Protein AF-A0A367XXH0-F1 (afdb_monomer_lite)

Organism: NCBI:txid5486

InterPro domains:
  IPR000760 Inositol monophosphatase-like [PF00459] (120-300)
  IPR000760 Inositol monophosphatase-like [PR00377] (47-67)
  IPR000760 Inositol monophosphatase-like [PR00377] (69-85)
  IPR000760 Inositol monophosphatase-like [PR00377] (249-273)
  IPR020550 Inositol monophosphatase, conserved site [PS00630] (252-266)
  IPR051090 Inositol Monophosphatase Superfamily [PTHR43200] (118-301)

pLDDT: mean 71.34, std 19.86, range [21.09, 96.19]

Sequence (302 aa):
MSTPHAYLKELEVATLAVKRASLLTKHLSDTIVQTAKSGTLTKDDKSPVTVGDFALQAIINNAIKSNFPDDEIVGEEDSLELRENGDLAAETAEYGDVVGTLTSPDEIYRSIDFGDSKGDQFAVCLALIEDGQVVLGVIGCPNLAQHIVSNKEHSGVVGGLYSAIKGVGSYYSELFTSGDPRELKVVEGVEKGHSSHSTQAQIKAQLGFDPETVAQQTINLDSQVKYCVLASGQADIYLRLPISDTYREKIWDHAAGNVLVYEAGGQLLDFGKGRTLDSQGVIAANREIFPKVIEAVKEVTN

Radius of gyration: 19.77 Å; chains: 1; bounding box: 56×55×53 Å

Structure (mmCIF, N/CA/C/O backbone):
data_AF-A0A367XXH0-F1
#
_entry.id   AF-A0A367XXH0-F1
#
loop_
_atom_site.group_PDB
_atom_site.id
_atom_site.type_symbol
_atom_site.label_atom_id
_atom_site.label_alt_id
_atom_site.label_comp_id
_atom_site.label_asym_id
_atom_site.label_entity_id
_atom_site.label_seq_id
_atom_site.pdbx_PDB_ins_code
_atom_site.Cartn_x
_atom_site.Cartn_y
_atom_site.Cartn_z
_atom_site.occupancy
_atom_site.B_iso_or_equiv
_atom_site.auth_seq_id
_atom_site.auth_comp_id
_atom_site.auth_asym_id
_atom_site.auth_atom_id
_atom_site.pdbx_PDB_model_num
ATOM 1 N N . MET A 1 1 ? 5.3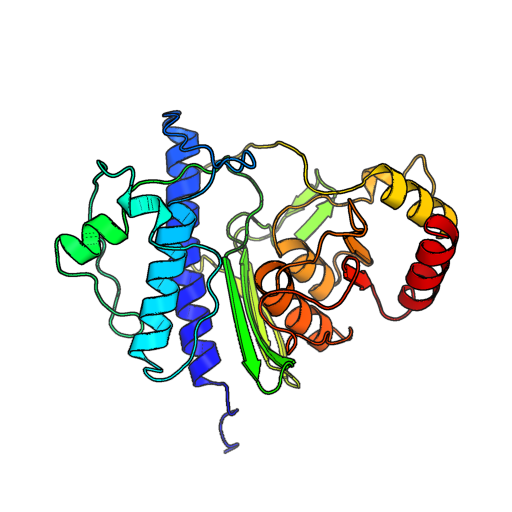80 -33.648 -6.818 1.00 45.75 1 MET A N 1
ATOM 2 C CA . MET A 1 1 ? 5.638 -32.193 -6.871 1.00 45.75 1 MET A CA 1
ATOM 3 C C . MET A 1 1 ? 4.284 -31.525 -6.988 1.00 45.75 1 MET A C 1
ATOM 5 O O . MET A 1 1 ? 3.462 -32.054 -7.727 1.00 45.75 1 MET A O 1
ATOM 9 N N . SER A 1 2 ? 4.016 -30.459 -6.237 1.00 58.22 2 SER A N 1
ATOM 10 C CA . SER A 1 2 ? 2.843 -29.619 -6.496 1.00 58.22 2 SER A CA 1
ATOM 11 C C . SER A 1 2 ? 3.058 -28.839 -7.791 1.00 58.22 2 SER A C 1
ATOM 13 O O . SER A 1 2 ? 4.189 -28.471 -8.113 1.00 58.22 2 SER A O 1
ATOM 15 N N . THR A 1 3 ? 1.982 -28.583 -8.529 1.00 65.50 3 THR A N 1
ATOM 16 C CA . THR A 1 3 ? 1.976 -27.551 -9.571 1.00 65.50 3 THR A CA 1
ATOM 17 C C . THR A 1 3 ? 2.319 -26.205 -8.912 1.00 65.50 3 THR A C 1
ATOM 19 O O . THR A 1 3 ? 1.837 -25.967 -7.798 1.00 65.50 3 THR A O 1
ATOM 22 N N . PRO A 1 4 ? 3.143 -25.332 -9.523 1.00 72.56 4 PRO A N 1
ATOM 23 C CA . PRO A 1 4 ? 3.298 -23.963 -9.034 1.00 72.56 4 PRO A CA 1
ATOM 24 C C . PRO A 1 4 ? 1.944 -23.239 -9.012 1.00 72.56 4 PRO A C 1
ATOM 26 O O . PRO A 1 4 ? 1.035 -23.584 -9.771 1.00 72.56 4 PRO A O 1
ATOM 29 N N . HIS A 1 5 ? 1.806 -22.249 -8.128 1.00 83.00 5 HIS A N 1
ATOM 30 C CA . HIS A 1 5 ? 0.611 -21.407 -8.087 1.00 83.00 5 HIS A CA 1
ATOM 31 C C . HIS A 1 5 ? 0.481 -20.601 -9.387 1.00 83.00 5 HIS A C 1
ATOM 33 O O . HIS A 1 5 ? 1.504 -20.255 -9.975 1.00 83.00 5 HIS A O 1
ATOM 39 N N . ALA A 1 6 ? -0.749 -20.286 -9.811 1.00 90.12 6 ALA A N 1
ATOM 40 C CA . ALA A 1 6 ? -1.002 -19.567 -11.064 1.00 90.12 6 ALA A CA 1
ATOM 41 C C . ALA A 1 6 ? -0.191 -18.262 -11.138 1.00 90.12 6 ALA A C 1
ATOM 43 O O . ALA A 1 6 ? 0.666 -18.139 -12.002 1.00 90.12 6 ALA A O 1
ATOM 44 N N . TYR A 1 7 ? -0.370 -17.377 -10.150 1.00 92.38 7 TYR A N 1
ATOM 45 C CA . TYR A 1 7 ? 0.283 -16.061 -10.070 1.00 92.38 7 TYR A CA 1
ATOM 46 C C . TYR A 1 7 ? 1.768 -16.065 -9.639 1.00 92.38 7 TYR A C 1
ATOM 48 O O . TYR A 1 7 ? 2.237 -15.099 -9.033 1.00 92.38 7 TYR A O 1
ATOM 56 N N . LEU A 1 8 ? 2.513 -17.162 -9.829 1.00 84.19 8 LEU A N 1
ATOM 57 C CA . LEU A 1 8 ? 3.894 -17.249 -9.328 1.00 84.19 8 LEU A CA 1
ATOM 58 C C . LEU A 1 8 ? 4.866 -16.354 -10.117 1.00 84.19 8 LEU A C 1
ATOM 60 O O . LEU A 1 8 ? 5.748 -15.741 -9.517 1.00 84.19 8 LEU A O 1
ATOM 64 N N . LYS A 1 9 ? 4.698 -16.254 -11.441 1.00 86.94 9 LYS A N 1
ATOM 65 C CA . LYS A 1 9 ? 5.546 -15.420 -12.312 1.00 86.94 9 LYS A CA 1
ATOM 66 C C . LYS A 1 9 ? 5.211 -13.938 -12.130 1.00 86.94 9 LYS A C 1
ATOM 68 O O . LYS A 1 9 ? 6.083 -13.078 -12.105 1.00 86.94 9 LYS A O 1
ATOM 73 N N . GLU A 1 10 ? 3.929 -13.660 -11.971 1.00 94.25 10 GLU A N 1
ATOM 74 C CA . GLU A 1 10 ? 3.314 -12.368 -11.713 1.00 94.25 10 GLU A CA 1
ATOM 75 C C . GLU A 1 10 ? 3.842 -11.820 -10.381 1.00 94.25 10 GLU A C 1
ATOM 77 O O . GLU A 1 10 ? 4.257 -10.664 -10.314 1.00 94.25 10 GLU A O 1
ATOM 82 N N . LEU A 1 11 ? 3.948 -12.673 -9.350 1.00 88.25 11 LEU A N 1
ATOM 83 C CA . LEU A 1 11 ? 4.582 -12.330 -8.076 1.00 88.25 11 LEU A CA 1
ATOM 84 C C . LEU A 1 11 ? 6.077 -12.054 -8.224 1.00 88.25 11 LEU A C 1
ATOM 86 O O . LEU A 1 11 ? 6.551 -11.075 -7.654 1.00 88.25 11 LEU A O 1
ATOM 90 N N . GLU A 1 12 ? 6.821 -12.875 -8.966 1.00 82.62 12 GLU A N 1
ATOM 91 C CA . GLU A 1 12 ? 8.254 -12.654 -9.199 1.00 82.62 12 GLU A CA 1
ATOM 92 C C . GLU A 1 12 ? 8.507 -11.303 -9.890 1.00 82.62 12 GLU A C 1
ATOM 94 O O . GLU A 1 12 ? 9.254 -10.470 -9.368 1.00 82.62 12 GLU A O 1
ATOM 99 N N . VAL A 1 13 ? 7.813 -11.034 -11.000 1.00 81.44 13 VAL A N 1
ATOM 100 C CA . VAL A 1 13 ? 7.923 -9.776 -11.756 1.00 81.44 13 VAL A CA 1
ATOM 101 C C . VAL A 1 13 ? 7.483 -8.581 -10.910 1.00 81.44 13 VAL A C 1
ATOM 103 O O . VAL A 1 13 ? 8.222 -7.599 -10.833 1.00 81.44 13 VAL A O 1
ATOM 106 N N . ALA A 1 14 ? 6.344 -8.660 -10.213 1.00 88.25 14 ALA A N 1
ATOM 107 C CA . ALA A 1 14 ? 5.871 -7.585 -9.340 1.00 88.25 14 ALA A CA 1
ATOM 108 C C . ALA A 1 14 ? 6.844 -7.306 -8.180 1.00 88.25 14 ALA A C 1
ATOM 110 O O . ALA A 1 14 ? 7.144 -6.149 -7.889 1.00 88.25 14 ALA A O 1
ATOM 111 N N . THR A 1 15 ? 7.391 -8.352 -7.555 1.00 81.56 15 THR A N 1
ATOM 112 C CA . THR A 1 15 ? 8.365 -8.242 -6.455 1.00 81.56 15 THR A CA 1
ATOM 113 C C . THR A 1 15 ? 9.654 -7.566 -6.922 1.00 81.56 15 THR A C 1
ATOM 115 O O . THR A 1 15 ? 10.151 -6.657 -6.255 1.00 81.56 15 THR A O 1
ATOM 118 N N . LEU A 1 16 ? 10.185 -7.962 -8.084 1.00 80.62 16 LEU A N 1
ATOM 119 C CA . LEU A 1 16 ? 11.403 -7.382 -8.657 1.00 80.62 16 LEU A CA 1
ATOM 120 C C . LEU A 1 16 ? 11.192 -5.939 -9.138 1.00 80.62 16 LEU A C 1
ATOM 122 O O . LEU A 1 16 ? 12.039 -5.082 -8.872 1.00 80.62 16 LEU A O 1
ATOM 126 N N . ALA A 1 17 ? 10.061 -5.653 -9.788 1.00 78.56 17 ALA A N 1
ATOM 127 C CA . ALA A 1 17 ? 9.696 -4.315 -10.246 1.00 78.56 17 ALA A CA 1
ATOM 128 C C . ALA A 1 17 ? 9.536 -3.342 -9.068 1.00 78.56 17 ALA A C 1
ATOM 130 O O . ALA A 1 17 ? 10.205 -2.309 -9.030 1.00 78.56 17 ALA A O 1
ATOM 131 N N . VAL A 1 18 ? 8.731 -3.708 -8.061 1.00 86.44 18 VAL A N 1
ATOM 132 C CA . VAL A 1 18 ? 8.518 -2.893 -6.855 1.00 86.44 18 VAL A CA 1
ATOM 133 C C . VAL A 1 18 ? 9.815 -2.718 -6.065 1.00 86.44 18 VAL A C 1
ATOM 135 O O . VAL A 1 18 ? 10.082 -1.608 -5.609 1.00 86.44 18 VAL A O 1
ATOM 138 N N . LYS A 1 19 ? 10.673 -3.745 -5.947 1.00 79.75 19 LYS A N 1
ATOM 139 C CA . LYS A 1 19 ? 11.986 -3.618 -5.283 1.00 79.75 19 LYS A CA 1
ATOM 140 C C . LYS A 1 19 ? 12.939 -2.675 -6.034 1.00 79.75 19 LYS A C 1
ATOM 142 O O . LYS A 1 19 ? 13.590 -1.859 -5.383 1.00 79.75 19 LYS A O 1
ATOM 147 N N . ARG A 1 20 ? 12.992 -2.722 -7.375 1.00 74.81 20 ARG A N 1
ATOM 148 C CA . ARG A 1 20 ? 13.814 -1.804 -8.198 1.00 74.81 20 ARG A CA 1
ATOM 149 C C . ARG A 1 20 ? 13.300 -0.362 -8.112 1.00 74.81 20 ARG A C 1
ATOM 151 O O . ARG A 1 20 ? 14.079 0.543 -7.829 1.00 74.81 20 ARG A O 1
ATOM 158 N N . ALA A 1 21 ? 11.992 -0.164 -8.271 1.00 78.94 21 ALA A N 1
ATOM 159 C CA . ALA A 1 21 ? 11.336 1.134 -8.125 1.00 78.94 21 ALA A CA 1
ATOM 160 C C . ALA A 1 21 ? 11.547 1.736 -6.723 1.00 78.94 21 ALA A C 1
ATOM 162 O O . ALA A 1 21 ? 11.949 2.889 -6.604 1.00 78.94 21 ALA A O 1
ATOM 163 N N . SER A 1 22 ? 11.388 0.925 -5.670 1.00 79.31 22 SER A N 1
ATOM 164 C CA . SER A 1 22 ? 11.616 1.322 -4.274 1.00 79.31 22 SER A CA 1
ATOM 165 C C . SER A 1 22 ? 13.037 1.825 -4.010 1.00 79.31 22 SER A C 1
ATOM 167 O O . SER A 1 22 ? 13.214 2.821 -3.306 1.00 79.31 22 SER A O 1
ATOM 169 N N . LEU A 1 23 ? 14.049 1.153 -4.576 1.00 73.75 23 LEU A N 1
ATOM 170 C CA . LEU A 1 23 ? 15.454 1.561 -4.480 1.00 73.75 23 LEU A CA 1
ATOM 171 C C . LEU A 1 23 ? 15.693 2.923 -5.147 1.00 73.75 23 LEU A C 1
ATOM 173 O O . LEU A 1 23 ? 16.323 3.787 -4.537 1.00 73.75 23 LEU A O 1
ATOM 177 N N . LEU A 1 24 ? 15.144 3.141 -6.348 1.00 72.31 24 LEU A N 1
ATOM 178 C CA . LEU A 1 24 ? 15.248 4.426 -7.045 1.00 72.31 24 LEU A CA 1
ATOM 179 C C . LEU A 1 24 ? 14.573 5.551 -6.251 1.00 72.31 24 LEU A C 1
ATOM 181 O O . LEU A 1 24 ? 15.207 6.563 -5.964 1.00 72.31 24 LEU A O 1
ATOM 185 N N . THR A 1 25 ? 13.317 5.366 -5.835 1.00 71.94 25 THR A N 1
ATOM 186 C CA . THR A 1 25 ? 12.579 6.378 -5.060 1.00 71.94 25 THR A CA 1
ATOM 187 C C . THR A 1 25 ? 13.252 6.702 -3.728 1.00 71.94 25 THR A C 1
ATOM 189 O O . THR A 1 25 ? 13.260 7.858 -3.314 1.00 71.94 25 THR A O 1
ATOM 192 N N . LYS A 1 26 ? 13.883 5.712 -3.077 1.00 71.62 26 LYS A N 1
ATOM 193 C CA . LYS A 1 26 ? 14.664 5.935 -1.856 1.00 71.62 26 LYS A CA 1
ATOM 194 C C . LYS A 1 26 ? 15.902 6.791 -2.135 1.00 71.62 26 LYS A C 1
ATOM 196 O O . LYS A 1 26 ? 16.119 7.778 -1.440 1.00 71.62 26 LYS A O 1
ATOM 201 N N . HIS A 1 27 ? 16.665 6.460 -3.178 1.00 66.00 27 HIS A N 1
ATOM 202 C CA . HIS A 1 27 ? 17.841 7.232 -3.584 1.00 66.00 27 HIS A CA 1
ATOM 203 C C . HIS A 1 27 ? 17.489 8.682 -3.960 1.00 66.00 27 HIS A C 1
ATOM 205 O O . HIS A 1 27 ? 18.169 9.613 -3.526 1.00 66.00 27 HIS A O 1
ATOM 211 N N . LEU A 1 28 ? 16.407 8.887 -4.722 1.00 63.06 28 LEU A N 1
ATOM 212 C CA . LEU A 1 28 ? 15.892 10.219 -5.056 1.00 63.06 28 LEU A CA 1
ATOM 213 C C . LEU A 1 28 ? 15.508 10.996 -3.786 1.00 63.06 28 LEU A C 1
ATOM 215 O O . LEU A 1 28 ? 16.050 12.076 -3.562 1.00 63.06 28 LEU A O 1
ATOM 219 N N . SER A 1 29 ? 14.666 10.420 -2.917 1.00 64.44 29 SER A N 1
ATOM 220 C CA . SER A 1 29 ? 14.261 11.027 -1.638 1.00 64.44 29 SER A CA 1
ATOM 221 C C . SER A 1 29 ? 15.462 11.450 -0.784 1.00 64.44 29 SER A C 1
ATOM 223 O O . SER A 1 29 ? 15.478 12.570 -0.272 1.00 64.44 29 SER A O 1
ATOM 225 N N . ASP A 1 30 ? 16.478 10.595 -0.645 1.00 64.12 30 ASP A N 1
ATOM 226 C CA . ASP A 1 30 ? 17.667 10.907 0.156 1.00 64.12 30 ASP A CA 1
ATOM 227 C C . ASP A 1 30 ? 18.536 12.000 -0.501 1.00 64.12 30 ASP A C 1
ATOM 229 O O . ASP A 1 30 ? 19.095 12.849 0.197 1.00 64.12 30 ASP A O 1
ATOM 233 N N . THR A 1 31 ? 18.610 12.033 -1.836 1.00 56.25 31 THR A N 1
ATOM 234 C CA . THR A 1 31 ? 19.358 13.050 -2.601 1.00 56.25 31 THR A CA 1
ATOM 235 C C . THR A 1 31 ? 18.713 14.435 -2.497 1.00 56.25 31 THR A C 1
ATOM 237 O O . THR A 1 31 ? 19.414 15.439 -2.344 1.00 56.25 31 THR A O 1
ATOM 240 N N . ILE A 1 32 ? 17.380 14.512 -2.536 1.00 55.50 32 ILE A N 1
ATOM 241 C CA . ILE A 1 32 ? 16.620 15.769 -2.415 1.00 55.50 32 ILE A CA 1
ATOM 242 C C . ILE A 1 32 ? 16.857 16.391 -1.032 1.00 55.50 32 ILE A C 1
ATOM 244 O O . ILE A 1 32 ? 17.261 17.554 -0.932 1.00 55.50 32 ILE A O 1
ATOM 248 N N . VAL A 1 33 ? 16.712 15.586 0.029 1.00 57.62 33 VAL A N 1
ATOM 249 C CA . VAL A 1 33 ? 16.952 15.996 1.425 1.00 57.62 33 VAL A CA 1
ATOM 250 C C . VAL A 1 33 ? 18.386 16.499 1.635 1.00 57.62 33 VAL A C 1
ATOM 252 O O . VAL A 1 33 ? 18.588 17.502 2.317 1.00 57.62 33 VAL A O 1
ATOM 255 N N . GLN A 1 34 ? 19.385 15.860 1.020 1.00 50.47 34 GLN A N 1
ATOM 256 C CA . GLN A 1 34 ? 20.793 16.262 1.147 1.00 50.47 34 GLN A CA 1
ATOM 257 C C . GLN A 1 34 ? 21.167 17.525 0.354 1.00 50.47 34 GLN A C 1
ATOM 259 O O . GLN A 1 34 ? 22.116 18.215 0.727 1.00 50.47 34 GLN A O 1
ATOM 264 N N . THR A 1 35 ? 20.472 17.828 -0.748 1.00 44.34 35 THR A N 1
ATOM 265 C CA . THR A 1 35 ? 20.890 18.886 -1.692 1.00 44.34 35 THR A CA 1
ATOM 266 C C . THR A 1 35 ? 20.087 20.182 -1.600 1.00 44.34 35 THR A C 1
ATOM 268 O O . THR A 1 35 ? 20.556 21.204 -2.103 1.00 44.34 35 THR A O 1
ATOM 271 N N . ALA A 1 36 ? 18.912 20.166 -0.959 1.00 45.25 36 ALA A N 1
ATOM 272 C CA . ALA A 1 36 ? 18.061 21.336 -0.695 1.00 45.25 36 ALA A CA 1
ATOM 273 C C . ALA A 1 36 ? 17.685 22.187 -1.935 1.00 45.25 36 ALA A C 1
ATOM 275 O O . ALA A 1 36 ? 17.304 23.355 -1.808 1.00 45.25 36 ALA A O 1
ATOM 276 N N . LYS A 1 37 ? 17.767 21.619 -3.145 1.00 43.28 37 LYS A N 1
ATOM 277 C CA . LYS A 1 37 ? 17.314 22.266 -4.383 1.00 43.28 37 LYS A CA 1
ATOM 278 C C . LYS A 1 37 ? 15.807 22.068 -4.554 1.00 43.28 37 LYS A C 1
ATOM 280 O O . LYS A 1 37 ? 15.378 21.007 -4.990 1.00 43.28 37 LYS A O 1
ATOM 285 N N . SER A 1 38 ? 15.013 23.099 -4.270 1.00 44.31 38 SER A N 1
ATOM 286 C CA . SER A 1 38 ? 13.598 23.114 -4.668 1.00 44.31 38 SER A CA 1
ATOM 287 C C . SER A 1 38 ? 13.494 23.259 -6.191 1.00 44.31 38 SER A C 1
ATOM 289 O O . SER A 1 38 ? 13.831 24.304 -6.749 1.00 44.31 38 SER A O 1
ATOM 291 N N . GLY A 1 39 ? 13.056 22.181 -6.844 1.00 42.44 39 GLY A N 1
ATOM 292 C CA . GLY A 1 39 ? 12.673 22.120 -8.260 1.00 42.44 39 GLY A CA 1
ATOM 293 C C . GLY A 1 39 ? 11.171 21.875 -8.428 1.00 42.44 39 GLY A C 1
ATOM 294 O O . GLY A 1 39 ? 10.756 21.143 -9.317 1.00 42.44 39 GLY A O 1
ATOM 295 N N . THR A 1 40 ? 10.361 22.401 -7.507 1.00 41.25 40 THR A N 1
ATOM 296 C CA . THR A 1 40 ? 8.989 21.943 -7.260 1.00 41.25 40 THR A CA 1
ATOM 297 C C . THR A 1 40 ? 8.011 22.355 -8.371 1.00 41.25 40 THR A C 1
ATOM 299 O O . THR A 1 40 ? 7.441 23.449 -8.340 1.00 41.25 40 THR A O 1
ATOM 302 N N . LEU A 1 41 ? 7.741 21.448 -9.315 1.00 38.03 41 LEU A N 1
ATOM 303 C CA . LEU A 1 41 ? 6.533 21.502 -10.143 1.00 38.03 41 LEU A CA 1
ATOM 304 C C . LEU A 1 41 ? 5.323 21.171 -9.261 1.00 38.03 41 LEU A C 1
ATOM 306 O O . LEU A 1 41 ? 5.102 20.028 -8.877 1.00 38.03 41 LEU A O 1
ATOM 310 N N . THR A 1 42 ? 4.564 22.203 -8.898 1.00 35.66 42 THR A N 1
ATOM 311 C CA . THR A 1 42 ? 3.373 22.075 -8.047 1.00 35.66 42 THR A CA 1
ATOM 312 C C . THR A 1 42 ? 2.159 21.803 -8.933 1.00 35.66 42 THR A C 1
ATOM 314 O O . THR A 1 42 ? 1.808 22.674 -9.731 1.00 35.66 42 THR A O 1
ATOM 317 N N . LYS A 1 43 ? 1.501 20.640 -8.800 1.00 42.88 43 LYS A N 1
ATOM 318 C CA . LYS A 1 43 ? 0.215 20.388 -9.484 1.00 42.88 43 LYS A CA 1
ATOM 319 C C . LYS A 1 43 ? -0.861 21.356 -8.959 1.00 42.88 43 LYS A C 1
ATOM 321 O O . LYS A 1 43 ? -0.732 21.884 -7.853 1.00 42.88 43 LYS A O 1
ATOM 326 N N . ASP A 1 44 ? -1.953 21.567 -9.701 1.00 37.88 44 ASP A N 1
ATOM 327 C CA . ASP A 1 44 ? -3.042 22.489 -9.300 1.00 37.88 44 ASP A CA 1
ATOM 328 C C . ASP A 1 44 ? -3.671 22.153 -7.924 1.00 37.88 44 ASP A C 1
ATOM 330 O O . ASP A 1 44 ? -4.226 23.030 -7.254 1.00 37.88 44 ASP A O 1
ATOM 334 N N . ASP A 1 45 ? -3.558 20.901 -7.464 1.00 35.38 45 ASP A N 1
ATOM 335 C CA . ASP A 1 45 ? -4.012 20.441 -6.142 1.00 35.38 45 ASP A CA 1
ATOM 336 C C . ASP A 1 45 ? -2.989 20.636 -5.000 1.00 35.38 45 ASP A C 1
ATOM 338 O O . ASP A 1 45 ? -3.327 20.440 -3.830 1.00 35.38 45 ASP A O 1
ATOM 342 N N . LYS A 1 46 ? -1.778 21.111 -5.327 1.00 33.16 46 LYS A N 1
ATOM 343 C CA . LYS A 1 46 ? -0.611 21.328 -4.451 1.00 33.16 46 LYS A CA 1
ATOM 344 C C . LYS A 1 46 ? 0.125 20.072 -3.977 1.00 33.16 46 LYS A C 1
ATOM 346 O O . LYS A 1 46 ? 0.893 20.152 -3.015 1.00 33.16 46 LYS A O 1
ATOM 351 N N . SER A 1 47 ? -0.036 18.943 -4.660 1.00 38.16 47 SER A N 1
ATOM 352 C CA . SER A 1 47 ? 0.921 17.838 -4.546 1.00 38.16 47 SER A CA 1
ATOM 353 C C . SER A 1 47 ? 2.306 18.259 -5.104 1.00 38.16 47 SER A C 1
ATOM 355 O O . SER A 1 47 ? 2.369 18.919 -6.146 1.00 38.16 47 SER A O 1
ATOM 357 N N . PRO A 1 48 ? 3.425 17.957 -4.403 1.00 45.16 48 PRO A N 1
ATOM 358 C CA . PRO A 1 48 ? 4.776 18.352 -4.829 1.00 45.16 48 PRO A CA 1
ATOM 359 C C . PRO A 1 48 ? 5.493 17.293 -5.686 1.00 45.16 48 PRO A C 1
ATOM 361 O O . 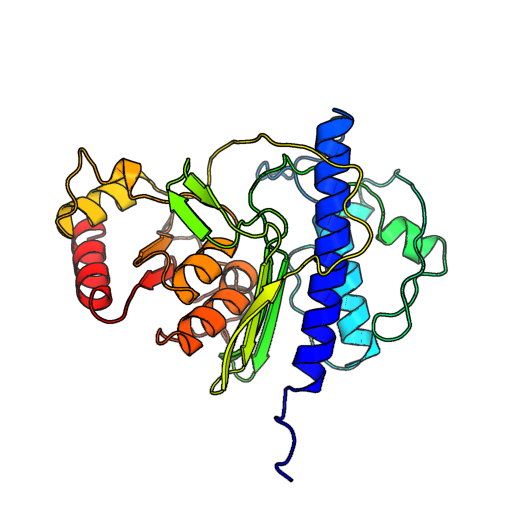PRO A 1 48 ? 6.569 17.565 -6.214 1.00 45.16 48 PRO A O 1
ATOM 364 N N . VAL A 1 49 ? 4.929 16.087 -5.790 1.00 50.00 49 VAL A N 1
ATOM 365 C CA . VAL A 1 49 ? 5.560 14.918 -6.418 1.00 50.00 49 VAL A CA 1
ATOM 366 C C . VAL A 1 49 ? 5.096 14.782 -7.871 1.00 50.00 49 VAL A C 1
ATOM 368 O O . VAL A 1 49 ? 3.948 15.077 -8.199 1.00 50.00 49 VAL A O 1
ATOM 371 N N . THR A 1 50 ? 6.011 14.371 -8.745 1.00 58.62 50 THR A N 1
ATOM 372 C CA . THR A 1 50 ? 5.745 14.085 -10.166 1.00 58.62 50 THR A CA 1
ATOM 373 C C . THR A 1 50 ? 6.729 13.046 -10.687 1.00 58.62 50 THR A C 1
ATOM 375 O O . THR A 1 50 ? 6.335 11.966 -11.109 1.00 58.62 50 THR A O 1
ATOM 378 N N . VAL A 1 51 ? 8.033 13.348 -10.706 1.00 63.03 51 VAL A N 1
ATOM 379 C CA . VAL A 1 51 ? 8.975 12.538 -11.513 1.00 63.03 51 VAL A CA 1
ATOM 380 C C . VAL A 1 51 ? 9.680 11.412 -10.752 1.00 63.03 51 VAL A C 1
ATOM 382 O O . VAL A 1 51 ? 10.232 10.506 -11.370 1.00 63.03 51 VAL A O 1
ATOM 385 N N . GLY A 1 52 ? 9.540 11.358 -9.423 1.00 64.81 52 GLY A N 1
ATOM 386 C CA . GLY A 1 52 ? 9.703 10.081 -8.718 1.00 64.81 52 GLY A CA 1
ATOM 387 C C . GLY A 1 52 ? 8.646 9.068 -9.179 1.00 64.81 52 GLY A C 1
ATOM 388 O O . GLY A 1 52 ? 8.949 7.895 -9.395 1.00 64.81 52 GLY A O 1
ATOM 389 N N . ASP A 1 53 ? 7.431 9.559 -9.411 1.00 70.06 53 ASP A N 1
ATOM 390 C CA . ASP A 1 53 ? 6.219 8.802 -9.722 1.00 70.06 53 ASP A CA 1
ATOM 391 C C . ASP A 1 53 ? 6.183 8.394 -11.204 1.00 70.06 53 ASP A C 1
ATOM 393 O O . ASP A 1 53 ? 5.958 7.226 -11.525 1.00 70.06 53 ASP A O 1
ATOM 397 N N . PHE A 1 54 ? 6.559 9.291 -12.122 1.00 67.94 54 PHE A N 1
ATOM 398 C CA . PHE A 1 54 ? 6.801 8.921 -13.521 1.00 67.94 54 PHE A CA 1
ATOM 399 C C . PHE A 1 54 ? 7.928 7.888 -13.661 1.00 67.94 54 PHE A C 1
ATOM 401 O O . PHE A 1 54 ? 7.761 6.920 -14.404 1.00 67.94 54 PHE A O 1
ATOM 408 N N . ALA A 1 55 ? 9.048 8.033 -12.939 1.00 68.38 55 ALA A N 1
ATOM 409 C CA . ALA A 1 55 ? 10.162 7.087 -13.032 1.00 68.38 55 ALA A CA 1
ATOM 410 C C . ALA A 1 55 ? 9.819 5.707 -12.437 1.00 68.38 55 ALA A C 1
ATOM 412 O O . ALA A 1 55 ? 10.120 4.679 -13.052 1.00 68.38 55 ALA A O 1
ATOM 413 N N . LEU A 1 56 ? 9.135 5.650 -11.283 1.00 78.44 56 LEU A N 1
ATOM 414 C CA . LEU A 1 56 ? 8.684 4.376 -10.706 1.00 78.44 56 LEU A CA 1
ATOM 415 C C . LEU A 1 56 ? 7.620 3.707 -11.590 1.00 78.44 56 LEU A C 1
ATOM 417 O O . LEU A 1 56 ? 7.690 2.495 -11.813 1.00 78.44 56 LEU A O 1
ATOM 421 N N . GLN A 1 57 ? 6.689 4.484 -12.158 1.00 78.19 57 GLN A N 1
ATOM 422 C CA . GLN A 1 57 ? 5.657 3.968 -13.056 1.00 78.19 57 GLN A CA 1
ATOM 423 C C . GLN A 1 57 ? 6.266 3.485 -14.382 1.00 78.19 57 GLN A C 1
ATOM 425 O O . GLN A 1 57 ? 5.861 2.444 -14.891 1.00 78.19 57 GLN A O 1
ATOM 430 N N . ALA A 1 58 ? 7.291 4.158 -14.917 1.00 75.00 58 ALA A N 1
ATOM 431 C CA . ALA A 1 58 ? 8.020 3.702 -16.101 1.00 75.00 58 ALA A CA 1
ATOM 432 C C . ALA A 1 58 ? 8.725 2.353 -15.870 1.00 75.00 58 ALA A C 1
ATOM 434 O O . ALA A 1 58 ? 8.584 1.445 -16.693 1.00 75.00 58 ALA A O 1
ATOM 435 N N . ILE A 1 59 ? 9.421 2.185 -14.736 1.00 77.62 59 ILE A N 1
ATOM 436 C CA . ILE A 1 59 ? 10.080 0.918 -14.365 1.00 77.62 59 ILE A CA 1
ATOM 437 C C . ILE A 1 59 ? 9.056 -0.214 -14.222 1.00 77.62 59 ILE A C 1
ATOM 439 O O . ILE A 1 59 ? 9.255 -1.295 -14.777 1.00 77.62 59 ILE A O 1
ATOM 443 N N . ILE A 1 60 ? 7.954 0.028 -13.508 1.00 81.62 60 ILE A N 1
ATOM 444 C CA . ILE A 1 60 ? 6.905 -0.977 -13.288 1.00 81.62 60 ILE A CA 1
ATOM 445 C C . ILE A 1 60 ? 6.222 -1.352 -14.609 1.00 81.62 60 ILE A C 1
ATOM 447 O O . ILE A 1 60 ? 6.095 -2.537 -14.919 1.00 81.62 60 ILE A O 1
ATOM 451 N N . ASN A 1 61 ? 5.857 -0.370 -15.435 1.00 80.94 61 ASN A N 1
ATOM 452 C CA . ASN A 1 61 ? 5.186 -0.618 -16.709 1.00 80.94 61 ASN A CA 1
ATOM 453 C C . ASN A 1 61 ? 6.091 -1.359 -17.703 1.00 80.94 61 ASN A C 1
ATOM 455 O O . ASN A 1 61 ? 5.608 -2.229 -18.429 1.00 80.94 61 ASN A O 1
ATOM 459 N N . ASN A 1 62 ? 7.397 -1.062 -17.724 1.00 76.88 62 ASN A N 1
ATOM 460 C CA . ASN A 1 62 ? 8.361 -1.796 -18.543 1.00 76.88 62 ASN A CA 1
ATOM 461 C C . ASN A 1 62 ? 8.537 -3.244 -18.050 1.00 76.88 62 ASN A C 1
ATOM 463 O O . ASN A 1 62 ? 8.506 -4.165 -18.867 1.00 76.88 62 ASN A O 1
ATOM 467 N N . ALA A 1 63 ? 8.628 -3.461 -16.732 1.00 78.44 63 ALA A N 1
ATOM 468 C CA . ALA A 1 63 ? 8.698 -4.797 -16.138 1.00 78.44 63 ALA A CA 1
ATOM 469 C C . ALA A 1 63 ? 7.487 -5.661 -16.520 1.00 78.44 63 ALA A C 1
ATOM 471 O O . ALA A 1 63 ? 7.651 -6.806 -16.948 1.00 78.44 63 ALA A O 1
ATOM 472 N N . ILE A 1 64 ? 6.279 -5.092 -16.401 1.00 79.38 64 ILE A N 1
ATOM 473 C CA . ILE A 1 64 ? 5.025 -5.753 -16.769 1.00 79.38 64 ILE A CA 1
ATOM 474 C C . ILE A 1 64 ? 5.031 -6.044 -18.268 1.00 79.38 64 ILE A C 1
ATOM 476 O O . ILE A 1 64 ? 5.024 -7.212 -18.639 1.00 79.38 64 ILE A O 1
ATOM 480 N N . LYS A 1 65 ? 5.140 -5.034 -19.142 1.00 81.75 65 LYS A N 1
ATOM 481 C CA . LYS A 1 65 ? 5.024 -5.238 -20.599 1.00 81.75 65 LYS A CA 1
ATOM 482 C C . LYS A 1 65 ? 6.126 -6.103 -21.216 1.00 81.75 65 LYS A C 1
ATOM 484 O O . LYS A 1 65 ? 5.870 -6.746 -22.230 1.00 81.75 65 LYS A O 1
ATOM 489 N N . SER A 1 66 ? 7.309 -6.184 -20.604 1.00 78.25 66 SER A N 1
ATOM 490 C CA . SER A 1 66 ? 8.373 -7.107 -21.038 1.00 78.25 66 SER A CA 1
ATOM 491 C C . SER A 1 66 ? 8.055 -8.575 -20.732 1.00 78.25 66 SER A C 1
ATOM 493 O O . SER A 1 66 ? 8.526 -9.468 -21.433 1.00 78.25 66 SER A O 1
ATOM 495 N N . ASN A 1 67 ? 7.251 -8.839 -19.698 1.00 85.12 67 ASN A N 1
ATOM 496 C CA . ASN A 1 67 ? 6.887 -10.189 -19.262 1.00 85.12 67 ASN A CA 1
ATOM 497 C C . ASN A 1 67 ? 5.464 -10.594 -19.680 1.00 85.12 67 ASN A C 1
ATOM 499 O O . ASN A 1 67 ? 5.200 -11.786 -19.851 1.00 85.12 67 ASN A O 1
ATOM 503 N N . PHE A 1 68 ? 4.571 -9.622 -19.837 1.00 88.06 68 PHE A N 1
ATOM 504 C CA . PHE A 1 68 ? 3.136 -9.749 -20.072 1.00 88.06 68 PHE A CA 1
ATOM 505 C C . PHE A 1 68 ? 2.700 -8.663 -21.081 1.00 88.06 68 PHE A C 1
ATOM 507 O O . PHE A 1 68 ? 2.247 -7.581 -20.695 1.00 88.06 68 PHE A O 1
ATOM 514 N N . PRO A 1 69 ? 2.919 -8.878 -22.395 1.00 82.31 69 PRO A N 1
ATOM 515 C CA . PRO A 1 69 ? 2.754 -7.820 -23.396 1.00 82.31 69 PRO A CA 1
ATOM 516 C C . PRO A 1 69 ? 1.309 -7.350 -23.585 1.00 82.31 69 PRO A C 1
ATOM 518 O O . PRO A 1 69 ? 1.092 -6.191 -23.943 1.00 82.31 69 PRO A O 1
ATOM 521 N N . ASP A 1 70 ? 0.330 -8.217 -23.329 1.00 88.12 70 ASP A N 1
ATOM 522 C CA . ASP A 1 70 ? -1.090 -7.956 -23.586 1.00 88.12 70 ASP A CA 1
ATOM 523 C C . ASP A 1 70 ? -1.807 -7.280 -22.396 1.00 88.12 70 ASP A C 1
ATOM 525 O O . ASP A 1 70 ? -2.753 -6.527 -22.613 1.00 88.12 70 ASP A O 1
ATOM 529 N N . ASP A 1 71 ? -1.308 -7.438 -21.164 1.00 84.69 71 ASP A N 1
ATOM 530 C CA . ASP A 1 71 ? -1.952 -6.992 -19.913 1.00 84.69 71 ASP A CA 1
ATOM 531 C C . ASP A 1 71 ? -2.264 -5.487 -19.864 1.00 84.69 71 ASP A C 1
ATOM 533 O O . ASP A 1 71 ? -1.400 -4.645 -20.128 1.00 84.69 71 ASP A O 1
ATOM 537 N N . GLU A 1 72 ? -3.482 -5.117 -19.470 1.00 84.00 72 GLU A N 1
ATOM 538 C CA . GLU A 1 72 ? -3.845 -3.714 -19.245 1.00 84.00 72 GLU A CA 1
ATOM 539 C C . GLU A 1 72 ? -3.229 -3.172 -17.943 1.00 84.00 72 GLU A C 1
ATOM 541 O O . GLU A 1 72 ? -3.111 -3.879 -16.945 1.00 84.00 72 GLU A O 1
ATOM 546 N N . ILE A 1 73 ? -2.840 -1.892 -17.941 1.00 81.69 73 ILE A N 1
ATOM 547 C CA . ILE A 1 73 ? -2.195 -1.239 -16.793 1.00 81.69 73 ILE A CA 1
ATOM 548 C C . ILE A 1 73 ? -2.969 0.027 -16.426 1.00 81.69 73 ILE A C 1
ATOM 550 O O . ILE A 1 73 ? -3.159 0.913 -17.260 1.00 81.69 73 ILE A O 1
ATOM 554 N N . VAL A 1 74 ? -3.365 0.142 -15.156 1.00 79.25 74 VAL A N 1
ATOM 555 C CA . VAL A 1 74 ? -4.018 1.338 -14.605 1.00 79.25 74 VAL A CA 1
ATOM 556 C C . VAL A 1 74 ? -3.022 2.111 -13.741 1.00 79.25 74 VAL A C 1
ATOM 558 O O . VAL A 1 74 ? -2.932 1.891 -12.537 1.00 79.25 74 VAL A O 1
ATOM 561 N N . GLY A 1 75 ? -2.275 3.016 -14.375 1.00 77.19 75 GLY A N 1
ATOM 562 C CA . GLY A 1 75 ? -1.389 3.963 -13.692 1.00 77.19 75 GLY A CA 1
ATOM 563 C C . GLY A 1 75 ? -2.130 5.162 -13.090 1.00 77.19 75 GLY A C 1
ATOM 564 O O . GLY A 1 75 ? -3.250 5.481 -13.506 1.00 77.19 75 GLY A O 1
ATOM 565 N N . GLU A 1 76 ? -1.496 5.837 -12.134 1.00 78.00 76 GLU A N 1
ATOM 566 C CA . GLU A 1 76 ? -1.953 7.119 -11.584 1.00 78.00 76 GLU A CA 1
ATOM 567 C C . GLU A 1 76 ? -1.626 8.261 -12.556 1.00 78.00 76 GLU A C 1
ATOM 569 O O . GLU A 1 76 ? -2.538 8.948 -13.018 1.00 78.00 76 GLU A O 1
ATOM 574 N N . GLU A 1 77 ? -0.347 8.371 -12.920 1.00 74.19 77 GLU A N 1
ATOM 575 C CA . GLU A 1 77 ? 0.261 9.481 -13.661 1.00 74.19 77 GLU A CA 1
ATOM 576 C C . GLU A 1 77 ? 0.066 9.388 -15.188 1.00 74.19 77 GLU A C 1
ATOM 578 O O . GLU A 1 77 ? 0.206 8.303 -15.767 1.00 74.19 77 GLU A O 1
ATOM 583 N N . ASP A 1 78 ? -0.174 10.522 -15.865 1.00 67.19 78 ASP A N 1
ATOM 584 C CA . ASP A 1 78 ? -0.271 10.616 -17.335 1.00 67.19 78 ASP A CA 1
ATOM 585 C C . ASP A 1 78 ? 0.933 11.354 -17.950 1.00 67.19 78 ASP A C 1
ATOM 587 O O . ASP A 1 78 ? 1.256 12.489 -17.604 1.00 67.19 78 ASP A O 1
ATOM 591 N N . SER A 1 79 ? 1.576 10.717 -18.935 1.00 57.03 79 SER A N 1
ATOM 592 C CA . SER A 1 79 ? 2.707 11.267 -19.696 1.00 57.03 79 SER A CA 1
ATOM 593 C C . SER A 1 79 ? 2.413 12.558 -20.476 1.00 57.03 79 SER A C 1
ATOM 595 O O . SER A 1 79 ? 3.335 13.110 -21.079 1.00 57.03 79 SER A O 1
ATOM 597 N N . LEU A 1 80 ? 1.159 13.015 -20.536 1.00 57.09 80 LEU A N 1
ATOM 598 C CA . LEU A 1 80 ? 0.804 14.330 -21.068 1.00 57.09 80 LEU A CA 1
ATOM 599 C C . LEU A 1 80 ? 1.326 15.475 -20.182 1.00 57.09 80 LEU A C 1
ATOM 601 O O . LEU A 1 80 ? 1.844 16.442 -20.732 1.00 57.09 80 LEU A O 1
ATOM 605 N N . GLU A 1 81 ? 1.294 15.340 -18.849 1.00 52.59 81 GLU A N 1
ATOM 606 C CA . GLU A 1 81 ? 1.661 16.418 -17.904 1.00 52.59 81 GLU A CA 1
ATOM 607 C C . GLU A 1 81 ? 3.136 16.861 -18.048 1.00 52.59 81 GLU A C 1
ATOM 609 O O . GLU A 1 81 ? 3.461 18.045 -17.924 1.00 52.59 81 GLU A O 1
ATOM 614 N N . LEU A 1 82 ? 4.032 15.928 -18.401 1.00 50.88 82 LEU A N 1
ATOM 615 C CA . LEU A 1 82 ? 5.447 16.217 -18.683 1.00 50.88 82 LEU A CA 1
ATOM 616 C C . LEU A 1 82 ? 5.670 16.938 -20.022 1.00 50.88 82 LEU A C 1
ATOM 618 O O . LEU A 1 82 ? 6.581 17.755 -20.150 1.00 50.88 82 LEU A O 1
ATOM 622 N N . ARG A 1 83 ? 4.866 16.635 -21.050 1.00 47.66 83 ARG A N 1
ATOM 623 C CA . ARG A 1 83 ? 5.125 17.086 -22.434 1.00 47.66 83 ARG A CA 1
ATOM 624 C C . ARG A 1 83 ? 4.904 18.579 -22.646 1.00 47.66 83 ARG A C 1
ATOM 626 O O . ARG A 1 83 ? 5.371 19.109 -23.650 1.00 47.66 83 ARG A O 1
ATOM 633 N N . GLU A 1 84 ? 4.200 19.239 -21.733 1.00 49.09 84 GLU A N 1
ATOM 634 C CA . GLU A 1 84 ? 3.897 20.670 -21.814 1.00 49.09 84 GLU A CA 1
ATOM 635 C C . GLU A 1 84 ? 4.934 21.553 -21.086 1.00 49.09 84 GLU A C 1
ATOM 637 O O . GLU A 1 84 ? 4.920 22.767 -21.270 1.00 49.09 84 GLU A O 1
ATOM 642 N N . ASN A 1 85 ? 5.863 20.960 -20.314 1.00 45.09 85 ASN A N 1
ATOM 643 C CA . ASN A 1 85 ? 6.748 21.675 -19.374 1.00 45.09 85 ASN A CA 1
ATOM 644 C C . ASN A 1 85 ? 8.266 21.423 -19.554 1.00 45.09 85 ASN A C 1
ATOM 646 O O . ASN A 1 85 ? 9.056 21.938 -18.765 1.00 45.09 85 ASN A O 1
ATOM 650 N N . GLY A 1 86 ? 8.680 20.600 -20.521 1.00 43.84 86 GLY A N 1
ATOM 651 C CA . GLY A 1 86 ? 9.990 19.928 -20.485 1.00 43.84 86 GLY A CA 1
ATOM 652 C C . GLY A 1 86 ? 11.243 20.809 -20.627 1.00 43.84 86 GLY A C 1
ATOM 653 O O . GLY A 1 86 ? 11.337 21.576 -21.585 1.00 43.84 86 GLY A O 1
ATOM 654 N N . ASP A 1 87 ? 12.213 20.607 -19.716 1.00 42.31 87 ASP A N 1
ATOM 655 C CA . ASP A 1 87 ? 13.670 20.799 -19.915 1.00 42.31 87 ASP A CA 1
ATOM 656 C C . ASP A 1 87 ? 14.489 20.332 -18.666 1.00 42.31 87 ASP A C 1
ATOM 658 O O . ASP A 1 87 ? 15.000 21.152 -17.897 1.00 42.31 87 ASP A O 1
ATOM 662 N N . LEU A 1 88 ? 14.636 19.017 -18.413 1.00 39.00 88 LEU A N 1
ATOM 663 C CA . LEU A 1 88 ? 15.532 18.463 -17.365 1.00 39.00 88 LEU A CA 1
ATOM 664 C C . LEU A 1 88 ? 16.342 17.230 -17.855 1.00 39.00 88 LEU A C 1
ATOM 666 O O . LEU A 1 88 ? 16.098 16.688 -18.932 1.00 39.00 88 LEU A O 1
ATOM 670 N N . ALA A 1 89 ? 17.403 16.843 -17.119 1.00 35.97 89 ALA A N 1
ATOM 671 C CA . ALA A 1 89 ? 18.362 15.799 -17.536 1.00 35.97 89 ALA A CA 1
ATOM 672 C C . ALA A 1 89 ? 19.282 15.271 -16.402 1.00 35.97 89 ALA A C 1
ATOM 674 O O . ALA A 1 89 ? 19.975 16.092 -15.800 1.00 35.97 89 ALA A O 1
ATOM 675 N N . ALA A 1 90 ? 19.407 13.940 -16.193 1.00 35.28 90 ALA A N 1
ATOM 676 C CA . ALA A 1 90 ? 20.649 13.278 -15.707 1.00 35.28 90 ALA A CA 1
ATOM 677 C C . ALA A 1 90 ? 20.648 11.721 -15.735 1.00 35.28 90 ALA A C 1
ATOM 679 O O . ALA A 1 90 ? 19.834 11.085 -15.081 1.00 35.28 90 ALA A O 1
ATOM 680 N N . GLU A 1 91 ? 21.687 11.142 -16.352 1.00 31.16 91 GLU A N 1
ATOM 681 C CA . GLU A 1 91 ? 22.275 9.806 -16.077 1.00 31.16 91 GLU A CA 1
ATOM 682 C C . GLU A 1 91 ? 21.447 8.507 -16.276 1.00 31.16 91 GLU A C 1
ATOM 684 O O . GLU A 1 91 ? 20.250 8.486 -16.540 1.00 31.16 91 GLU A O 1
ATOM 689 N N . THR A 1 92 ? 22.167 7.378 -16.250 1.00 32.44 92 THR A N 1
ATOM 690 C CA . THR A 1 92 ? 21.706 6.023 -16.602 1.00 32.44 92 THR A CA 1
ATOM 691 C C . THR A 1 92 ? 22.222 4.997 -15.598 1.00 32.44 92 THR A C 1
ATOM 693 O O . THR A 1 92 ? 23.365 5.106 -15.156 1.00 32.44 92 THR A O 1
ATOM 696 N N . ALA A 1 93 ? 21.450 3.941 -15.334 1.00 35.91 93 ALA A N 1
ATOM 697 C CA . ALA A 1 93 ? 21.903 2.786 -14.559 1.00 35.91 93 ALA A CA 1
ATOM 698 C C . ALA A 1 93 ? 21.511 1.466 -15.247 1.00 35.91 93 ALA A C 1
ATOM 700 O O . ALA A 1 93 ? 20.347 1.251 -15.587 1.00 35.91 93 ALA A O 1
ATOM 701 N N . GLU A 1 94 ? 22.488 0.577 -15.449 1.00 34.94 94 GLU A N 1
ATOM 702 C CA . GLU A 1 94 ? 22.257 -0.773 -15.972 1.00 34.94 94 GLU A CA 1
ATOM 703 C C . GLU A 1 94 ? 21.692 -1.686 -14.876 1.00 34.94 94 GLU A C 1
ATOM 705 O O . GLU A 1 94 ? 22.261 -1.802 -13.789 1.00 34.94 94 GLU A O 1
ATOM 710 N N . TYR A 1 95 ? 20.597 -2.390 -15.171 1.00 43.03 95 TYR A N 1
ATOM 711 C CA . TYR A 1 95 ? 19.977 -3.330 -14.240 1.00 43.03 95 TYR A CA 1
ATOM 712 C C . TYR A 1 95 ? 19.380 -4.532 -14.998 1.00 43.03 95 TYR A C 1
ATOM 714 O O . TYR A 1 95 ? 18.558 -4.352 -15.889 1.00 43.03 95 TYR A O 1
ATOM 722 N N . GLY A 1 96 ? 19.753 -5.758 -14.613 1.00 42.25 96 GLY A N 1
ATOM 723 C CA . GLY A 1 96 ? 19.639 -6.963 -15.456 1.00 42.25 96 GLY A CA 1
ATOM 724 C C . GLY A 1 96 ? 18.254 -7.425 -15.953 1.00 42.25 96 GLY A C 1
ATOM 725 O O . GLY A 1 96 ? 17.201 -7.011 -15.454 1.00 42.25 96 GLY A O 1
ATOM 726 N N . ASP A 1 97 ? 18.332 -8.358 -16.911 1.00 47.41 97 ASP A N 1
ATOM 727 C CA . ASP A 1 97 ? 17.361 -8.773 -17.942 1.00 47.41 97 ASP A CA 1
ATOM 728 C C . ASP A 1 97 ? 15.866 -8.796 -17.585 1.00 47.41 97 ASP A C 1
ATOM 730 O O . ASP A 1 97 ? 15.052 -8.329 -18.376 1.00 47.41 97 ASP A O 1
ATOM 734 N N . VAL A 1 98 ? 15.477 -9.332 -16.421 1.00 41.47 98 VAL A N 1
ATOM 735 C CA . VAL A 1 98 ? 14.065 -9.651 -16.084 1.00 41.47 98 VAL A CA 1
ATOM 736 C C . VAL A 1 98 ? 13.136 -8.423 -16.106 1.00 41.47 98 VAL A C 1
ATOM 738 O O . VAL A 1 98 ? 11.923 -8.557 -16.257 1.00 41.47 98 VAL A O 1
ATOM 741 N N . VAL A 1 99 ? 13.705 -7.224 -15.953 1.00 47.06 99 VAL A N 1
ATOM 742 C CA . VAL A 1 99 ? 12.988 -5.939 -15.852 1.00 47.06 99 VAL A CA 1
ATOM 743 C C . VAL A 1 99 ? 13.459 -4.943 -16.937 1.00 47.06 99 VAL A C 1
ATOM 745 O O . VAL A 1 99 ? 13.178 -3.753 -16.856 1.00 47.06 99 VAL A O 1
ATOM 748 N N . GLY A 1 100 ? 14.166 -5.428 -17.965 1.00 47.97 100 GLY A N 1
ATOM 749 C CA . GLY A 1 100 ? 14.579 -4.633 -19.125 1.00 47.97 100 GLY A CA 1
ATOM 750 C C . GLY A 1 100 ? 15.700 -3.614 -18.871 1.00 47.97 100 GLY A C 1
ATOM 751 O O . GLY A 1 100 ? 16.113 -3.359 -17.734 1.00 47.97 100 GLY A O 1
ATOM 752 N N . THR A 1 101 ? 16.173 -3.024 -19.974 1.00 49.84 101 THR A N 1
ATOM 753 C CA . THR A 1 101 ? 17.260 -2.032 -20.034 1.00 49.84 101 THR A CA 1
ATOM 754 C C . THR A 1 101 ? 16.779 -0.796 -20.794 1.00 49.84 101 THR A C 1
ATOM 756 O O . THR A 1 101 ? 16.182 -0.930 -21.860 1.00 49.84 101 THR A O 1
ATOM 759 N N . LEU A 1 102 ? 17.062 0.402 -20.277 1.00 50.69 102 LEU A N 1
ATOM 760 C CA . LEU A 1 102 ? 16.795 1.682 -20.947 1.00 50.69 102 LEU A CA 1
ATOM 761 C C . LEU A 1 102 ? 18.035 2.074 -21.765 1.00 50.69 102 LEU A C 1
ATOM 763 O O . LEU A 1 102 ? 19.140 2.043 -21.225 1.00 50.69 102 LEU A O 1
ATOM 767 N N . THR A 1 103 ? 17.887 2.390 -23.057 1.00 44.97 103 THR A N 1
ATOM 768 C CA . THR A 1 103 ? 19.031 2.379 -24.001 1.00 44.97 103 THR A CA 1
ATOM 769 C C . THR A 1 103 ? 19.173 3.609 -24.897 1.00 44.97 103 THR A C 1
ATOM 771 O O . THR A 1 103 ? 20.227 3.796 -25.506 1.00 44.97 103 THR A O 1
ATOM 774 N N . SER A 1 104 ? 18.148 4.455 -24.992 1.00 40.53 104 SER A N 1
ATOM 775 C CA . SER A 1 104 ? 18.105 5.593 -25.918 1.00 40.53 104 SER A CA 1
ATOM 776 C C . SER A 1 104 ? 17.798 6.921 -25.215 1.00 40.53 104 SER A C 1
ATOM 778 O O . SER A 1 104 ? 17.116 6.917 -24.191 1.00 40.53 104 SER A O 1
ATOM 780 N N . PRO A 1 105 ? 18.233 8.078 -25.757 1.00 36.50 105 PRO A N 1
ATOM 781 C CA . PRO A 1 105 ? 17.918 9.389 -25.186 1.00 36.50 105 PRO A CA 1
ATOM 782 C C . PRO A 1 105 ? 16.419 9.623 -24.930 1.00 36.50 105 PRO A C 1
ATOM 784 O O . PRO A 1 105 ? 16.079 10.158 -23.884 1.00 36.50 105 PRO A O 1
ATOM 787 N N . ASP A 1 106 ? 15.516 9.164 -25.804 1.00 45.88 106 ASP A N 1
ATOM 788 C CA . ASP A 1 106 ? 14.059 9.267 -25.591 1.00 45.88 106 ASP A CA 1
ATOM 789 C C . ASP A 1 106 ? 13.538 8.407 -24.420 1.00 45.88 106 ASP A C 1
ATOM 791 O O . ASP A 1 106 ? 12.584 8.789 -23.745 1.00 45.88 106 ASP A O 1
ATOM 795 N N . GLU A 1 107 ? 14.140 7.243 -24.158 1.00 47.22 107 GLU A N 1
ATOM 796 C CA . GLU A 1 107 ? 13.835 6.424 -22.970 1.00 47.22 107 GLU A CA 1
ATOM 797 C C . GLU A 1 107 ? 14.432 7.041 -21.699 1.00 47.22 107 GLU A C 1
ATOM 799 O O . GLU A 1 107 ? 13.841 6.964 -20.623 1.00 47.22 107 GLU A O 1
ATOM 804 N N . ILE A 1 108 ? 15.591 7.681 -21.846 1.00 40.12 108 ILE A N 1
ATOM 805 C CA . ILE A 1 108 ? 16.347 8.336 -20.784 1.00 40.12 108 ILE A CA 1
ATOM 806 C C . ILE A 1 108 ? 15.595 9.595 -20.331 1.00 40.12 108 ILE A C 1
ATOM 808 O O . ILE A 1 108 ? 15.159 9.620 -19.188 1.00 40.12 108 ILE A O 1
ATOM 812 N N . TYR A 1 109 ? 15.290 10.562 -21.206 1.00 40.62 109 TYR A N 1
ATOM 813 C CA . TYR A 1 109 ? 14.507 11.763 -20.853 1.00 40.62 109 TYR A CA 1
ATOM 814 C C . TYR A 1 109 ? 13.113 11.442 -20.278 1.00 40.62 109 TYR A C 1
ATOM 816 O O . TYR A 1 109 ? 12.637 12.133 -19.385 1.00 40.62 109 TYR A O 1
ATOM 824 N N . ARG A 1 110 ? 12.470 10.338 -20.692 1.00 45.00 110 ARG A N 1
ATOM 825 C CA . ARG A 1 110 ? 11.212 9.861 -20.073 1.00 45.00 110 ARG A CA 1
ATOM 826 C C . ARG A 1 110 ? 11.333 9.417 -18.613 1.00 45.00 110 ARG A C 1
ATOM 828 O O . ARG A 1 110 ? 10.307 9.217 -17.969 1.00 45.00 110 ARG A O 1
ATOM 835 N N . SER A 1 111 ? 12.547 9.219 -18.113 1.00 37.69 111 SER A N 1
ATOM 836 C CA . SER A 1 111 ? 12.828 8.616 -16.807 1.00 37.69 111 SER A CA 1
ATOM 837 C C . SER A 1 111 ? 13.356 9.620 -15.768 1.00 37.69 111 SER A C 1
ATOM 839 O O . SER A 1 111 ? 13.794 9.188 -14.703 1.00 37.69 111 SER A O 1
ATOM 841 N N . ILE A 1 112 ? 13.397 10.927 -16.083 1.00 37.47 112 ILE A N 1
ATOM 842 C CA . ILE A 1 112 ? 14.499 11.789 -15.607 1.00 37.47 112 ILE A CA 1
ATOM 843 C C . ILE A 1 112 ? 14.156 13.173 -15.040 1.00 37.47 112 ILE A C 1
ATOM 845 O O . ILE A 1 112 ? 14.996 13.731 -14.352 1.00 37.47 112 ILE A O 1
ATOM 849 N N . ASP A 1 113 ? 12.985 13.758 -15.269 1.00 36.41 113 ASP A N 1
ATOM 850 C CA . ASP A 1 113 ? 12.690 15.165 -14.911 1.00 36.41 113 ASP A CA 1
ATOM 851 C C . ASP A 1 113 ? 12.474 15.450 -13.388 1.00 36.41 113 ASP A C 1
ATOM 853 O O . ASP A 1 113 ? 11.596 16.217 -13.010 1.00 36.41 113 ASP A O 1
ATOM 857 N N . PHE A 1 114 ? 13.265 14.820 -12.502 1.00 39.75 114 PHE A N 1
ATOM 858 C CA . PHE A 1 114 ? 13.268 14.856 -11.019 1.00 39.75 114 PHE A CA 1
ATOM 859 C C . PHE A 1 114 ? 12.474 16.030 -10.382 1.00 39.75 114 PHE A C 1
ATOM 861 O O . PHE A 1 114 ? 12.918 17.174 -10.414 1.00 39.75 114 PHE A O 1
ATOM 868 N N . GLY A 1 115 ? 11.312 15.844 -9.747 1.00 32.25 115 GLY A N 1
ATOM 869 C CA . GLY A 1 115 ? 10.933 14.749 -8.851 1.00 32.25 115 GLY A CA 1
ATOM 870 C C . GLY A 1 115 ? 11.234 15.154 -7.404 1.00 32.25 115 GLY A C 1
ATOM 871 O O . GLY A 1 115 ? 12.328 14.890 -6.919 1.00 32.25 115 GLY A O 1
ATOM 872 N N . ASP A 1 116 ? 10.281 15.810 -6.734 1.00 41.47 116 ASP A N 1
ATOM 873 C CA . ASP A 1 116 ? 10.430 16.391 -5.389 1.00 41.47 116 ASP A CA 1
ATOM 874 C C . ASP A 1 116 ? 9.599 15.608 -4.354 1.00 41.47 116 ASP A C 1
ATOM 876 O O . ASP A 1 116 ? 8.385 15.470 -4.485 1.00 41.47 116 ASP A O 1
ATOM 880 N N . SER A 1 117 ? 10.252 15.072 -3.317 1.00 38.69 117 SER A N 1
ATOM 881 C CA . SER A 1 117 ? 9.594 14.404 -2.189 1.00 38.69 117 SER A CA 1
ATOM 882 C C . SER A 1 117 ? 10.315 14.707 -0.873 1.00 38.69 117 SER A C 1
ATOM 884 O O . SER A 1 117 ? 11.509 14.445 -0.703 1.00 38.69 117 SER A O 1
ATOM 886 N N . LYS A 1 118 ? 9.570 15.242 0.101 1.00 41.16 118 LYS A N 1
ATOM 887 C CA . LYS A 1 118 ? 10.068 15.543 1.449 1.00 41.16 118 LYS A CA 1
ATOM 888 C C . LYS A 1 118 ? 10.150 14.281 2.324 1.00 41.16 118 LYS A C 1
ATOM 890 O O . LYS A 1 118 ? 9.293 14.114 3.176 1.00 41.16 118 LYS A O 1
ATOM 895 N N . GLY A 1 119 ? 11.151 13.415 2.134 1.00 47.06 119 GLY A N 1
ATOM 896 C CA . GLY A 1 119 ? 11.731 12.497 3.150 1.00 47.06 119 GLY A CA 1
ATOM 897 C C . GLY A 1 119 ? 10.855 11.510 3.966 1.00 47.06 119 GLY A C 1
ATOM 898 O O . GLY A 1 119 ? 11.413 10.689 4.694 1.00 47.06 119 GLY A O 1
ATOM 899 N N . ASP A 1 120 ? 9.527 11.567 3.879 1.00 62.34 120 ASP A N 1
ATOM 900 C CA . ASP A 1 120 ? 8.569 10.969 4.816 1.00 62.34 120 ASP A CA 1
ATOM 901 C C . ASP A 1 120 ? 8.193 9.513 4.450 1.00 62.34 120 ASP A C 1
ATOM 903 O O . ASP A 1 120 ? 8.867 8.827 3.677 1.00 62.34 120 ASP A O 1
ATOM 907 N N . GLN A 1 121 ? 7.133 8.978 5.063 1.00 68.69 121 GLN A N 1
ATOM 908 C CA . GLN A 1 121 ? 6.656 7.615 4.822 1.00 68.69 121 GLN A CA 1
ATOM 909 C C . GLN A 1 121 ? 5.888 7.517 3.500 1.00 68.69 121 GLN A C 1
ATOM 911 O O . GLN A 1 121 ? 4.756 7.983 3.386 1.00 68.69 121 GLN A O 1
ATOM 916 N N . PHE A 1 122 ? 6.493 6.847 2.520 1.00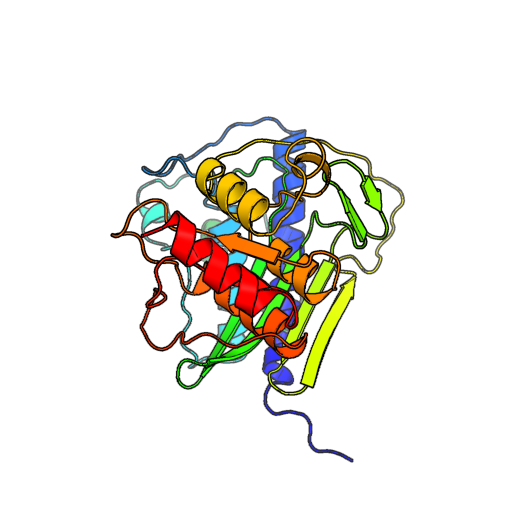 77.12 122 PHE A N 1
ATOM 917 C CA . PHE A 1 122 ? 5.888 6.539 1.227 1.00 77.12 122 PHE A CA 1
ATOM 918 C C . PHE A 1 122 ? 5.934 5.031 0.937 1.00 77.12 122 PHE A C 1
ATOM 920 O O . PHE A 1 122 ? 6.678 4.280 1.577 1.00 77.12 122 PHE A O 1
ATOM 927 N N . ALA A 1 123 ? 5.141 4.587 -0.041 1.00 84.88 123 ALA A N 1
ATOM 928 C CA . ALA A 1 123 ? 5.119 3.203 -0.489 1.00 84.88 123 ALA A CA 1
ATOM 929 C C . ALA A 1 123 ? 4.971 3.088 -2.011 1.00 84.88 123 ALA A C 1
ATOM 931 O O . ALA A 1 123 ? 4.139 3.762 -2.613 1.00 84.88 123 ALA A O 1
ATOM 932 N N . VAL A 1 124 ? 5.739 2.181 -2.613 1.00 87.75 124 VAL A N 1
ATOM 933 C CA . VAL A 1 124 ? 5.598 1.775 -4.016 1.00 87.75 124 VAL A CA 1
ATOM 934 C C . VAL A 1 124 ? 4.622 0.604 -4.065 1.00 87.75 124 VAL A C 1
ATOM 936 O O . VAL A 1 124 ? 4.900 -0.451 -3.494 1.00 87.75 124 VAL A O 1
ATOM 939 N N . CYS A 1 125 ? 3.478 0.792 -4.721 1.00 91.44 125 CYS A N 1
ATOM 940 C CA . CYS A 1 125 ? 2.337 -0.121 -4.641 1.00 91.44 125 CYS A CA 1
ATOM 941 C C . CYS A 1 125 ? 2.008 -0.718 -6.014 1.00 91.44 125 CYS A C 1
ATOM 943 O O . CYS A 1 125 ? 1.887 0.015 -6.991 1.00 91.44 125 CYS A O 1
ATOM 945 N N . LEU A 1 126 ? 1.815 -2.037 -6.084 1.00 93.00 126 LEU A N 1
ATOM 946 C CA . LEU A 1 126 ? 1.409 -2.745 -7.301 1.00 93.00 126 LEU A CA 1
ATOM 947 C C . LEU A 1 126 ? 0.407 -3.856 -6.963 1.00 93.00 126 LEU A C 1
ATOM 949 O O . LEU A 1 126 ? 0.546 -4.537 -5.948 1.00 93.00 126 LEU A O 1
ATOM 953 N N . ALA A 1 127 ? -0.601 -4.047 -7.810 1.00 94.62 127 ALA A N 1
ATOM 954 C CA . ALA A 1 127 ? -1.624 -5.073 -7.646 1.00 94.62 127 ALA A CA 1
ATOM 955 C C . ALA A 1 127 ? -2.095 -5.619 -8.998 1.00 94.62 127 ALA A C 1
ATOM 957 O O . ALA A 1 127 ? -2.123 -4.883 -9.983 1.00 94.62 127 ALA A O 1
ATOM 958 N N . LEU A 1 128 ? -2.512 -6.886 -9.014 1.00 96.00 128 LEU A N 1
ATOM 959 C CA . LEU A 1 128 ? -3.216 -7.518 -10.131 1.00 96.00 128 LEU A CA 1
ATOM 960 C C . LEU A 1 128 ? -4.695 -7.682 -9.762 1.00 96.00 128 LEU A C 1
ATOM 962 O O . LEU A 1 128 ? -5.016 -8.135 -8.658 1.00 96.00 128 LEU A O 1
ATOM 966 N N . ILE A 1 129 ? -5.584 -7.313 -10.684 1.00 91.69 129 ILE A N 1
ATOM 967 C CA . ILE A 1 129 ? -7.040 -7.353 -10.512 1.00 91.69 129 ILE A CA 1
ATOM 968 C C . ILE A 1 129 ? -7.641 -8.202 -11.635 1.00 91.69 129 ILE A C 1
ATOM 970 O O . ILE A 1 129 ? -7.483 -7.867 -12.803 1.00 91.69 129 ILE A O 1
ATOM 974 N N . GLU A 1 130 ? -8.382 -9.246 -11.274 1.00 93.06 130 GLU A N 1
ATOM 975 C CA . GLU A 1 130 ? -9.176 -10.072 -12.195 1.00 93.06 130 GLU A CA 1
ATOM 976 C C . GLU A 1 130 ? -10.645 -10.049 -11.758 1.00 93.06 130 GLU A C 1
ATOM 978 O O . GLU A 1 130 ? -10.925 -10.084 -10.561 1.00 93.06 130 GLU A O 1
ATOM 983 N N . ASP A 1 131 ? -11.593 -9.950 -12.696 1.00 89.62 131 ASP A N 1
ATOM 984 C CA . ASP A 1 13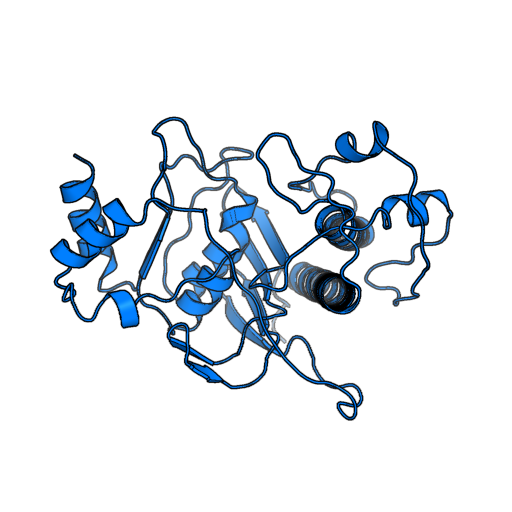1 ? -13.044 -9.897 -12.423 1.00 89.62 131 ASP A CA 1
ATOM 985 C C . ASP A 1 131 ? -13.456 -8.907 -11.301 1.00 89.62 131 ASP A C 1
ATOM 987 O O . ASP A 1 131 ? -14.376 -9.146 -10.516 1.00 89.62 131 ASP A O 1
ATOM 991 N N . GLY A 1 132 ? -12.755 -7.769 -11.201 1.00 86.44 132 GLY A N 1
ATOM 992 C CA . GLY A 1 132 ? -12.986 -6.753 -10.163 1.00 86.44 132 GLY A CA 1
ATOM 993 C C . GLY A 1 132 ? -12.484 -7.132 -8.763 1.00 86.44 132 GLY A C 1
ATOM 994 O O . GLY A 1 132 ? -12.854 -6.500 -7.772 1.00 86.44 132 GLY A O 1
ATOM 995 N N . GLN A 1 133 ? -11.647 -8.161 -8.656 1.00 91.31 133 GLN A N 1
ATOM 996 C CA . GLN A 1 133 ? -11.075 -8.676 -7.418 1.00 91.31 133 GLN A CA 1
ATOM 997 C C . GLN A 1 133 ? -9.552 -8.607 -7.453 1.00 91.31 133 GLN A C 1
ATOM 999 O O . GLN A 1 133 ? -8.927 -9.095 -8.389 1.00 91.31 133 GLN A O 1
ATOM 1004 N N . VAL A 1 134 ? -8.935 -8.064 -6.402 1.00 93.69 134 VAL A N 1
ATOM 1005 C CA . VAL A 1 134 ? -7.475 -8.131 -6.262 1.00 93.69 134 VAL A CA 1
ATOM 1006 C C . VAL A 1 134 ? -7.073 -9.586 -6.011 1.00 93.69 134 VAL A C 1
ATOM 1008 O O . VAL A 1 134 ? -7.552 -10.207 -5.059 1.00 93.69 134 VAL A O 1
ATOM 1011 N N . VAL A 1 135 ? -6.212 -10.132 -6.870 1.00 96.00 135 VAL A N 1
ATOM 1012 C CA . VAL A 1 135 ? -5.706 -11.515 -6.774 1.00 96.00 135 VAL A CA 1
ATOM 1013 C C . VAL A 1 135 ? -4.266 -11.580 -6.263 1.00 96.00 135 VAL A C 1
ATOM 1015 O O . VAL A 1 135 ? -3.868 -12.586 -5.674 1.00 96.00 135 VAL A O 1
ATOM 1018 N N . LEU A 1 136 ? -3.507 -10.496 -6.430 1.00 96.19 136 LEU A N 1
ATOM 1019 C CA . LEU A 1 136 ? -2.117 -10.358 -6.002 1.00 96.19 136 LEU A CA 1
ATOM 1020 C C . LEU A 1 136 ? -1.817 -8.897 -5.659 1.00 96.19 136 LEU A C 1
ATOM 1022 O O . LEU A 1 136 ? -2.326 -7.988 -6.316 1.00 96.19 136 LEU A O 1
ATOM 1026 N N . GLY A 1 137 ? -0.974 -8.671 -4.652 1.00 95.94 137 GLY A N 1
ATOM 1027 C CA . GLY A 1 137 ? -0.514 -7.337 -4.261 1.00 95.94 137 GLY A CA 1
ATOM 1028 C C . GLY A 1 137 ? 0.915 -7.358 -3.735 1.00 95.94 137 GLY A C 1
ATOM 1029 O O . GLY A 1 137 ? 1.314 -8.303 -3.056 1.00 95.94 137 GLY A O 1
ATOM 1030 N N . VAL A 1 138 ? 1.680 -6.311 -4.043 1.00 95.12 138 VAL A N 1
ATOM 1031 C CA . VAL A 1 138 ? 3.048 -6.085 -3.562 1.00 95.12 138 VAL A CA 1
ATOM 1032 C C . VAL A 1 138 ? 3.193 -4.618 -3.155 1.00 95.12 138 VAL A C 1
ATOM 1034 O O . VAL A 1 138 ? 2.802 -3.721 -3.902 1.00 95.12 138 VAL A O 1
ATOM 1037 N N . ILE A 1 139 ? 3.764 -4.371 -1.975 1.00 94.75 139 ILE A N 1
ATOM 1038 C CA . ILE A 1 139 ? 4.049 -3.027 -1.467 1.00 94.75 139 ILE A CA 1
ATOM 1039 C C . ILE A 1 139 ? 5.488 -2.961 -0.950 1.00 94.75 139 ILE A C 1
ATOM 1041 O O . ILE A 1 139 ? 5.853 -3.645 0.007 1.00 94.75 139 ILE A O 1
ATOM 1045 N N . GLY A 1 140 ? 6.299 -2.108 -1.571 1.00 90.88 140 GLY A N 1
ATOM 1046 C CA . GLY A 1 140 ? 7.603 -1.700 -1.057 1.00 90.88 140 GLY A CA 1
ATOM 1047 C C . GLY A 1 140 ? 7.446 -0.470 -0.169 1.00 90.88 140 GLY A C 1
ATOM 1048 O O . GLY A 1 140 ? 6.823 0.504 -0.578 1.00 90.88 140 GLY A O 1
ATOM 1049 N N . CYS A 1 141 ? 8.012 -0.503 1.036 1.00 90.56 141 CYS A N 1
ATOM 1050 C CA . CYS A 1 141 ? 7.885 0.535 2.061 1.00 90.56 141 CYS A CA 1
ATOM 1051 C C . CYS A 1 141 ? 9.292 1.025 2.469 1.00 90.56 141 CYS A C 1
ATOM 1053 O O . CYS A 1 141 ? 9.825 0.552 3.479 1.00 90.56 141 CYS A O 1
ATOM 1055 N N . PRO A 1 142 ? 9.946 1.917 1.695 1.00 82.94 142 PRO A N 1
ATOM 1056 C CA . PRO A 1 142 ? 11.401 2.105 1.784 1.00 82.94 142 PRO A CA 1
ATOM 1057 C C . PRO A 1 142 ? 11.877 2.817 3.052 1.00 82.94 142 PRO A C 1
ATOM 1059 O O . PRO A 1 142 ? 12.982 2.558 3.519 1.00 82.94 142 PRO A O 1
ATOM 1062 N N . ASN A 1 143 ? 11.030 3.671 3.629 1.00 81.25 143 ASN A N 1
ATOM 1063 C CA . ASN A 1 143 ? 11.300 4.383 4.880 1.00 81.25 143 ASN A CA 1
ATOM 1064 C C . ASN A 1 143 ? 10.639 3.722 6.109 1.00 81.25 143 ASN A C 1
ATOM 1066 O O . ASN A 1 143 ? 10.832 4.196 7.230 1.00 81.25 143 ASN A O 1
ATOM 1070 N N . LEU A 1 144 ? 9.870 2.638 5.939 1.00 84.25 144 LEU A N 1
ATOM 1071 C CA . LEU A 1 144 ? 9.138 1.999 7.038 1.00 84.25 144 LEU A CA 1
ATOM 1072 C C . LEU A 1 144 ? 10.063 1.099 7.865 1.00 84.25 144 LEU A C 1
ATOM 1074 O O . LEU A 1 144 ? 10.765 0.250 7.313 1.00 84.25 144 LEU A O 1
ATOM 1078 N N . ALA A 1 145 ? 10.029 1.258 9.187 1.00 86.50 145 ALA A N 1
ATOM 1079 C CA . ALA A 1 145 ? 10.676 0.342 10.120 1.00 86.50 145 ALA A CA 1
ATOM 1080 C C . ALA A 1 145 ? 9.809 -0.905 10.359 1.00 86.50 145 ALA A C 1
ATOM 1082 O O . ALA A 1 145 ? 8.585 -0.818 10.436 1.00 86.50 145 ALA A O 1
ATOM 1083 N N . GLN A 1 146 ? 10.452 -2.059 10.515 1.00 86.06 146 GLN A N 1
ATOM 1084 C CA . GLN A 1 146 ? 9.818 -3.360 10.741 1.00 86.06 146 GLN A CA 1
ATOM 1085 C C . GLN A 1 146 ? 8.842 -3.372 11.931 1.00 86.06 146 GLN A C 1
ATOM 1087 O O . GLN A 1 146 ? 7.799 -4.028 11.862 1.00 86.06 146 GLN A O 1
ATOM 1092 N N . HIS A 1 147 ? 9.175 -2.648 13.004 1.00 86.62 147 HIS A N 1
ATOM 1093 C CA . HIS A 1 147 ? 8.375 -2.547 14.220 1.00 86.62 147 HIS A CA 1
ATOM 1094 C C . HIS A 1 147 ? 7.940 -1.104 14.488 1.00 86.62 147 HIS A C 1
ATOM 1096 O O . HIS A 1 147 ? 8.785 -0.219 14.632 1.00 86.62 147 HIS A O 1
ATOM 1102 N N . ILE A 1 148 ? 6.629 -0.880 14.599 1.00 83.69 148 ILE A N 1
ATOM 1103 C CA . ILE A 1 148 ? 6.001 0.429 14.822 1.00 83.69 148 ILE A CA 1
ATOM 1104 C C . ILE A 1 148 ? 5.142 0.344 16.091 1.00 83.69 148 ILE A C 1
ATOM 1106 O O . ILE A 1 148 ? 4.116 -0.328 16.091 1.00 83.69 148 ILE A O 1
ATOM 1110 N N . VAL A 1 149 ? 5.552 1.019 17.170 1.00 78.69 149 VAL A N 1
ATOM 1111 C CA . VAL A 1 149 ? 4.822 1.034 18.457 1.00 78.69 149 VAL A CA 1
ATOM 1112 C C . VAL A 1 149 ? 4.031 2.333 18.629 1.00 78.69 149 VAL A C 1
ATOM 1114 O O . VAL A 1 149 ? 2.896 2.333 19.095 1.00 78.69 149 VAL A O 1
ATOM 1117 N N . SER A 1 150 ? 4.622 3.463 18.238 1.00 77.25 150 SER A N 1
ATOM 1118 C CA . SER A 1 150 ? 3.979 4.782 18.226 1.00 77.25 150 SER A CA 1
ATOM 1119 C C . SER A 1 150 ? 4.717 5.713 17.263 1.00 77.25 150 SER A C 1
ATOM 1121 O O . SER A 1 150 ? 5.834 5.403 16.861 1.00 77.25 150 SER A O 1
ATOM 1123 N N . ASN A 1 151 ? 4.176 6.909 16.987 1.00 71.38 151 ASN A N 1
ATOM 1124 C CA . ASN A 1 151 ? 4.822 7.934 16.136 1.00 71.38 151 ASN A CA 1
ATOM 1125 C C . ASN A 1 151 ? 6.240 8.374 16.586 1.00 71.38 151 ASN A C 1
ATOM 1127 O O . ASN A 1 151 ? 6.851 9.213 15.929 1.00 71.38 151 ASN A O 1
ATOM 1131 N N . LYS A 1 152 ? 6.724 7.911 17.747 1.00 76.75 152 LYS A N 1
ATOM 1132 C CA . LYS A 1 152 ? 8.049 8.222 18.311 1.00 76.75 152 LYS A CA 1
ATOM 1133 C C . LYS A 1 152 ? 8.902 6.980 18.584 1.00 76.75 152 LYS A C 1
ATOM 1135 O O . LYS A 1 152 ? 10.051 7.124 18.989 1.00 76.75 152 LYS A O 1
ATOM 1140 N N . GLU A 1 153 ? 8.346 5.783 18.417 1.00 79.62 153 GLU A N 1
ATOM 1141 C CA . GLU A 1 153 ? 8.973 4.525 18.820 1.00 79.62 153 GLU A CA 1
ATOM 1142 C C . GLU A 1 153 ? 8.849 3.506 17.687 1.00 79.62 153 GLU A C 1
ATOM 1144 O O . GLU A 1 153 ? 7.852 2.793 17.547 1.00 79.62 153 GLU A O 1
ATOM 1149 N N . HIS A 1 154 ? 9.887 3.492 16.852 1.00 84.06 154 HIS A N 1
ATOM 1150 C CA . HIS A 1 154 ? 10.068 2.601 15.711 1.00 84.06 154 HIS A CA 1
ATOM 1151 C C . HIS A 1 154 ? 11.368 1.799 15.905 1.00 84.06 154 HIS A C 1
ATOM 1153 O O . HIS A 1 154 ? 12.343 2.332 16.437 1.00 84.06 154 HIS A O 1
ATOM 1159 N N . SER A 1 155 ? 11.417 0.534 15.477 1.00 85.56 155 SER A N 1
ATOM 1160 C CA . SER A 1 155 ? 12.622 -0.307 15.589 1.00 85.56 155 SER A CA 1
ATOM 1161 C C . SER A 1 155 ? 12.670 -1.446 14.555 1.00 85.56 155 SER A C 1
ATOM 1163 O O . SER A 1 155 ? 11.767 -1.596 13.732 1.00 85.56 155 SER A O 1
ATOM 1165 N N . GLY A 1 156 ? 13.744 -2.242 14.581 1.00 85.38 156 GLY A N 1
ATOM 1166 C CA . GLY A 1 156 ? 14.014 -3.295 13.595 1.00 85.38 156 GLY A CA 1
ATOM 1167 C C . GLY A 1 156 ? 14.641 -2.757 12.304 1.00 85.38 156 GLY A C 1
ATOM 1168 O O . GLY A 1 156 ? 15.208 -1.663 12.289 1.00 85.38 156 GLY A O 1
ATOM 1169 N N . VAL A 1 157 ? 14.576 -3.541 11.226 1.00 84.12 157 VAL A N 1
ATOM 1170 C CA . VAL A 1 157 ? 15.130 -3.151 9.915 1.00 84.12 157 VAL A CA 1
ATOM 1171 C C . VAL A 1 157 ? 14.246 -2.083 9.258 1.00 84.12 157 VAL A C 1
ATOM 1173 O O . VAL A 1 157 ? 13.020 -2.164 9.319 1.00 84.12 157 VAL A O 1
ATOM 1176 N N . VAL A 1 158 ? 14.858 -1.081 8.620 1.00 84.19 158 VAL A N 1
ATOM 1177 C CA . VAL A 1 158 ? 14.155 -0.081 7.797 1.00 84.19 158 VAL A CA 1
ATOM 1178 C C . VAL A 1 158 ? 14.178 -0.525 6.337 1.00 84.19 158 VAL A C 1
ATOM 1180 O O . VAL A 1 158 ? 15.221 -0.944 5.840 1.00 84.19 158 VAL A O 1
ATOM 1183 N N . GLY A 1 159 ? 13.035 -0.427 5.658 1.00 84.69 159 GLY A N 1
ATOM 1184 C CA . GLY A 1 159 ? 12.835 -0.930 4.302 1.00 84.69 159 GLY A CA 1
ATOM 1185 C C . GLY A 1 159 ? 12.127 -2.283 4.314 1.00 84.69 159 GLY A C 1
ATOM 1186 O O . GLY A 1 159 ? 12.765 -3.336 4.359 1.00 84.69 159 GLY A O 1
ATOM 1187 N N . GLY A 1 160 ? 10.796 -2.257 4.251 1.00 88.81 160 GLY A N 1
ATOM 1188 C CA . GLY A 1 160 ? 9.961 -3.457 4.151 1.00 88.81 160 GLY A CA 1
ATOM 1189 C C . GLY A 1 160 ? 9.511 -3.754 2.722 1.00 88.81 160 GLY A C 1
ATOM 1190 O O . GLY A 1 160 ? 9.297 -2.833 1.935 1.00 88.81 160 GLY A O 1
ATOM 1191 N N . LEU A 1 161 ? 9.329 -5.031 2.395 1.00 90.00 161 LEU A N 1
ATOM 1192 C CA . LEU A 1 161 ? 8.674 -5.486 1.170 1.00 90.00 161 LEU A CA 1
ATOM 1193 C C . LEU A 1 161 ? 7.599 -6.514 1.535 1.00 90.00 161 LEU A C 1
ATOM 1195 O O . LEU A 1 161 ? 7.907 -7.614 1.998 1.00 90.00 161 LEU A O 1
ATOM 1199 N N . TYR A 1 162 ? 6.343 -6.120 1.352 1.00 94.31 162 TYR A N 1
ATOM 1200 C CA . TYR A 1 162 ? 5.152 -6.894 1.687 1.00 94.31 162 TYR A CA 1
ATOM 1201 C C . TYR A 1 162 ? 4.530 -7.461 0.413 1.00 94.31 162 TYR A C 1
ATOM 1203 O O . TYR A 1 162 ? 4.481 -6.772 -0.607 1.00 94.31 162 TYR A O 1
ATOM 1211 N N . SER A 1 163 ? 4.026 -8.692 0.459 1.00 92.69 163 SER A N 1
ATOM 1212 C CA . SER A 1 163 ? 3.326 -9.302 -0.675 1.00 92.69 163 SER A CA 1
ATOM 1213 C C . SER A 1 163 ? 2.203 -10.240 -0.243 1.00 92.69 163 SER A C 1
ATOM 1215 O O . SER A 1 163 ? 2.229 -10.794 0.854 1.00 92.69 163 SER A O 1
ATOM 1217 N N . ALA A 1 164 ? 1.200 -10.416 -1.099 1.00 92.62 164 ALA A N 1
ATOM 1218 C CA . ALA A 1 164 ? 0.110 -11.363 -0.899 1.00 92.62 164 ALA A CA 1
ATOM 1219 C C . ALA A 1 164 ? -0.368 -11.949 -2.231 1.00 92.62 164 ALA A C 1
ATOM 1221 O O . ALA A 1 164 ? -0.381 -11.264 -3.256 1.00 92.62 164 ALA A O 1
ATOM 1222 N N . ILE A 1 165 ? -0.820 -13.202 -2.180 1.00 92.12 165 ILE A N 1
ATOM 1223 C CA . ILE A 1 165 ? -1.634 -13.837 -3.219 1.00 92.12 165 ILE A CA 1
ATOM 1224 C C . ILE A 1 165 ? -2.925 -14.322 -2.559 1.00 92.12 165 ILE A C 1
ATOM 1226 O O . ILE A 1 165 ? -2.878 -14.935 -1.494 1.00 92.12 165 ILE A O 1
ATOM 1230 N N . LYS A 1 166 ? -4.063 -14.077 -3.211 1.00 92.56 166 LYS A N 1
ATOM 1231 C CA . LYS A 1 166 ? -5.398 -14.461 -2.740 1.00 92.56 166 LYS A CA 1
ATOM 1232 C C . LYS A 1 166 ? -5.502 -15.975 -2.492 1.00 92.56 166 LYS A C 1
ATOM 1234 O O . LYS A 1 166 ? -5.385 -16.764 -3.428 1.00 92.56 166 LYS A O 1
ATOM 1239 N N . GLY A 1 167 ? -5.771 -16.372 -1.248 1.00 88.31 167 GLY A N 1
ATOM 1240 C CA . GLY A 1 167 ? -5.876 -17.763 -0.798 1.00 88.31 167 GLY A CA 1
ATOM 1241 C C . GLY A 1 167 ? -4.548 -18.449 -0.444 1.00 88.31 167 GLY A C 1
ATOM 1242 O O . GLY A 1 167 ? -4.521 -19.679 -0.367 1.00 88.31 167 GLY A O 1
ATOM 1243 N N . VAL A 1 168 ? -3.461 -17.696 -0.246 1.00 89.50 168 VAL A N 1
ATOM 1244 C CA . VAL A 1 168 ? -2.106 -18.223 0.029 1.00 89.50 168 VAL A CA 1
ATOM 1245 C C . VAL A 1 168 ? -1.504 -17.651 1.319 1.00 89.50 168 VAL A C 1
ATOM 1247 O O . VAL A 1 168 ? -0.799 -18.372 2.025 1.00 89.50 168 VAL A O 1
ATOM 1250 N N . GLY A 1 169 ? -1.789 -16.389 1.644 1.00 84.31 169 GLY A N 1
ATOM 1251 C CA . GLY A 1 169 ? -1.227 -15.659 2.779 1.00 84.31 169 GLY A CA 1
ATOM 1252 C C . GLY A 1 169 ? -0.567 -14.328 2.397 1.00 84.31 169 GLY A C 1
ATOM 1253 O O . GLY A 1 169 ? -0.199 -14.087 1.244 1.00 84.31 169 GLY A O 1
ATOM 1254 N N . SER A 1 170 ? -0.397 -13.467 3.403 1.00 86.25 170 SER A N 1
ATOM 1255 C CA . SER A 1 170 ? 0.390 -12.230 3.347 1.00 86.25 170 SER A CA 1
ATOM 1256 C C . SER A 1 170 ? 1.772 -12.433 3.974 1.00 86.25 170 SER A C 1
ATOM 1258 O O . SER A 1 170 ? 1.880 -12.976 5.075 1.00 86.25 170 SER A O 1
ATOM 1260 N N . TYR A 1 171 ? 2.819 -11.943 3.317 1.00 87.75 171 TYR A N 1
ATOM 1261 C CA . TYR A 1 171 ? 4.220 -12.146 3.683 1.00 87.75 171 TYR A CA 1
ATOM 1262 C C . TYR A 1 171 ? 4.985 -10.822 3.791 1.00 87.75 171 TYR A C 1
ATOM 1264 O O . TYR A 1 171 ? 4.613 -9.813 3.193 1.00 87.75 171 TYR A O 1
ATOM 1272 N N . TYR A 1 172 ? 6.085 -10.850 4.545 1.00 89.81 172 TYR A N 1
ATOM 1273 C CA . TYR A 1 172 ? 7.039 -9.752 4.707 1.00 89.81 172 TYR A CA 1
ATOM 1274 C C . TYR A 1 172 ? 8.458 -10.241 4.401 1.00 89.81 172 TYR A C 1
ATOM 1276 O O . TYR A 1 172 ? 8.823 -11.371 4.731 1.00 89.81 172 TYR A O 1
ATOM 1284 N N . SER A 1 173 ? 9.268 -9.363 3.818 1.00 84.50 173 SER A N 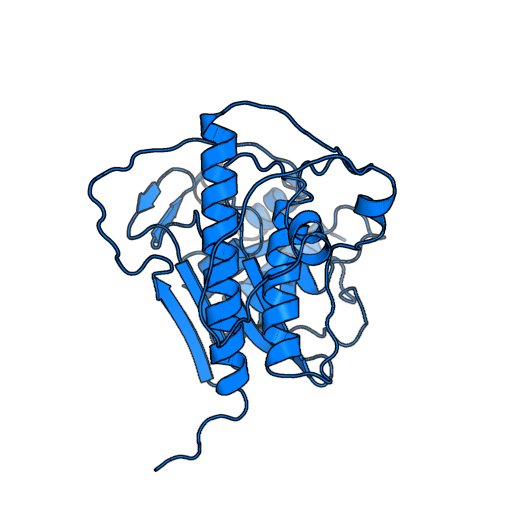1
ATOM 1285 C CA . SER A 1 173 ? 10.704 -9.541 3.620 1.00 84.50 173 SER A CA 1
ATOM 1286 C C . SER A 1 173 ? 11.440 -8.203 3.740 1.00 84.50 173 SER A C 1
ATOM 1288 O O . SER A 1 173 ? 10.841 -7.134 3.607 1.00 84.50 173 SER A O 1
ATOM 1290 N N . GLU A 1 174 ? 12.749 -8.254 3.984 1.00 85.00 174 GLU A N 1
ATOM 1291 C CA . GLU A 1 174 ? 13.600 -7.063 3.963 1.00 85.00 174 GLU A CA 1
ATOM 1292 C C . GLU A 1 174 ? 13.762 -6.542 2.527 1.00 85.00 174 GLU A C 1
ATOM 1294 O O . GLU A 1 174 ? 14.190 -7.254 1.610 1.00 85.00 174 GLU A O 1
ATOM 1299 N N . LEU A 1 175 ? 13.470 -5.259 2.328 1.00 79.19 175 LEU A N 1
ATOM 1300 C CA . LEU A 1 175 ? 13.657 -4.598 1.042 1.00 79.19 175 LEU A CA 1
ATOM 1301 C C . LEU A 1 175 ? 15.152 -4.500 0.694 1.00 79.19 175 LEU A C 1
ATOM 1303 O O . LEU A 1 175 ? 15.535 -4.766 -0.445 1.00 79.19 175 LEU A O 1
ATOM 1307 N N . PHE A 1 176 ? 15.999 -4.203 1.686 1.00 74.38 176 PHE A N 1
ATOM 1308 C CA . PHE A 1 176 ? 17.427 -3.897 1.530 1.00 74.38 176 PHE A CA 1
ATOM 1309 C C . PHE A 1 176 ? 18.366 -5.013 2.030 1.00 74.38 176 PHE A C 1
ATOM 1311 O O . PHE A 1 176 ? 19.324 -4.769 2.760 1.00 74.38 176 PHE A O 1
ATOM 1318 N N . THR A 1 177 ? 18.115 -6.250 1.599 1.00 55.91 177 THR A N 1
ATOM 1319 C CA . THR A 1 177 ? 19.052 -7.381 1.750 1.00 55.91 177 THR A CA 1
ATOM 1320 C C . THR A 1 177 ? 20.445 -7.035 1.197 1.00 55.91 177 THR A C 1
ATOM 1322 O O . THR A 1 177 ? 20.548 -6.514 0.087 1.00 55.91 177 THR A O 1
ATOM 1325 N N . SER A 1 178 ? 21.502 -7.328 1.957 1.00 48.16 178 SER A N 1
ATOM 1326 C CA . SER A 1 178 ? 22.736 -6.526 1.993 1.00 48.16 178 SER A CA 1
ATOM 1327 C C . SER A 1 178 ? 23.664 -6.521 0.763 1.00 48.16 178 SER A C 1
ATOM 1329 O O . SER A 1 178 ? 24.185 -7.546 0.324 1.00 48.16 178 SER A O 1
ATOM 1331 N N . GLY A 1 179 ? 24.006 -5.299 0.335 1.00 32.84 179 GLY A N 1
ATOM 1332 C CA . GLY A 1 179 ? 25.375 -4.888 -0.014 1.00 32.84 179 GLY A CA 1
ATOM 1333 C C . GLY A 1 179 ? 26.005 -4.107 1.158 1.00 32.84 179 GLY A C 1
ATOM 1334 O O . GLY A 1 179 ? 25.313 -3.821 2.131 1.00 32.84 179 GLY A O 1
ATOM 1335 N N . ASP A 1 180 ? 27.306 -3.803 1.106 1.00 30.52 180 ASP A N 1
ATOM 1336 C CA . ASP A 1 180 ? 28.123 -3.347 2.254 1.00 30.52 180 ASP A CA 1
ATOM 1337 C C . ASP A 1 180 ? 27.556 -2.132 3.054 1.00 30.52 180 ASP A C 1
ATOM 1339 O O . ASP A 1 180 ? 27.550 -1.015 2.538 1.00 30.52 180 ASP A O 1
ATOM 1343 N N . PRO A 1 181 ? 27.128 -2.296 4.328 1.00 36.00 181 PRO A N 1
ATOM 1344 C CA . PRO A 1 181 ? 26.472 -1.228 5.107 1.00 36.00 181 PRO A CA 1
ATOM 1345 C C . PRO A 1 181 ? 27.376 -0.142 5.733 1.00 36.00 181 PRO A C 1
ATOM 1347 O O . PRO A 1 181 ? 26.941 0.541 6.663 1.00 36.00 181 PRO A O 1
ATOM 1350 N N . ARG A 1 182 ? 28.647 0.003 5.335 1.00 30.94 182 ARG A N 1
ATOM 1351 C CA . ARG A 1 182 ? 29.654 0.735 6.140 1.00 30.94 182 ARG A CA 1
ATOM 1352 C C . ARG A 1 182 ? 29.569 2.276 6.198 1.00 30.94 182 ARG A C 1
ATOM 1354 O O . ARG A 1 182 ? 30.344 2.849 6.962 1.00 30.94 182 ARG A O 1
ATOM 1361 N N . GLU A 1 183 ? 28.668 2.952 5.473 1.00 31.77 183 GLU A N 1
ATOM 1362 C CA . GLU A 1 183 ? 28.827 4.401 5.185 1.00 31.77 183 GLU A CA 1
ATOM 1363 C C . GLU A 1 183 ? 27.695 5.383 5.613 1.00 31.77 183 GLU A C 1
ATOM 1365 O O . GLU A 1 183 ? 27.903 6.587 5.486 1.00 31.77 183 GLU A O 1
ATOM 1370 N N . LEU A 1 184 ? 26.525 4.965 6.142 1.00 26.75 184 LEU A N 1
ATOM 1371 C CA . LEU A 1 184 ? 25.303 5.825 6.144 1.00 26.75 184 LEU A CA 1
ATOM 1372 C C . LEU A 1 184 ? 24.606 6.138 7.495 1.00 26.75 184 LEU A C 1
ATOM 1374 O O . LEU A 1 184 ? 24.517 5.268 8.364 1.00 26.75 184 LEU A O 1
ATOM 1378 N N . LYS A 1 185 ? 24.059 7.377 7.618 1.00 21.72 185 LYS A N 1
ATOM 1379 C CA . LYS A 1 185 ? 23.267 7.998 8.732 1.00 21.72 185 LYS A CA 1
ATOM 1380 C C . LYS A 1 185 ? 22.564 9.315 8.269 1.00 21.72 185 LYS A C 1
ATOM 1382 O O . LYS A 1 185 ? 23.121 9.932 7.372 1.00 21.72 185 LYS A O 1
ATOM 1387 N N . VAL A 1 186 ? 21.481 9.901 8.838 1.00 22.61 186 VAL A N 1
ATOM 1388 C CA . VAL A 1 186 ? 20.315 9.474 9.679 1.00 22.61 186 VAL A CA 1
ATOM 1389 C C . VAL A 1 186 ? 19.274 10.642 9.777 1.00 22.61 186 VAL A C 1
ATOM 1391 O O . VAL A 1 186 ? 19.658 11.689 10.282 1.00 22.61 186 VAL A O 1
ATOM 1394 N N . VAL A 1 187 ? 17.990 10.429 9.391 1.00 24.25 187 VAL A N 1
ATOM 1395 C CA . VAL A 1 187 ? 16.739 11.181 9.801 1.00 24.25 187 VAL A CA 1
ATOM 1396 C C . VAL A 1 187 ? 16.727 12.704 9.379 1.00 24.25 187 VAL A C 1
ATOM 1398 O O . VAL A 1 187 ? 17.745 13.175 8.890 1.00 24.25 187 VAL A O 1
ATOM 1401 N N . GLU A 1 188 ? 15.675 13.557 9.346 1.00 21.09 188 GLU A N 1
ATOM 1402 C CA . GLU A 1 188 ? 14.273 13.616 9.852 1.00 21.09 188 GLU A CA 1
ATOM 1403 C C . GLU A 1 188 ? 13.240 14.179 8.816 1.00 21.09 188 GLU A C 1
ATOM 1405 O O . GLU A 1 188 ? 13.633 14.596 7.729 1.00 21.09 188 GLU A O 1
ATOM 1410 N N . GLY A 1 189 ? 11.933 14.202 9.161 1.00 26.44 189 GLY A N 1
ATOM 1411 C CA . GLY A 1 189 ? 10.799 14.782 8.380 1.00 26.44 189 GLY A CA 1
ATOM 1412 C C . GLY A 1 189 ? 10.218 16.091 8.980 1.00 26.44 189 GLY A C 1
ATOM 1413 O O . GLY A 1 189 ? 10.988 16.903 9.485 1.00 26.44 189 GLY A O 1
ATOM 1414 N N . VAL A 1 190 ? 8.906 16.408 9.022 1.00 44.62 190 VAL A N 1
ATOM 1415 C CA . VAL A 1 190 ? 7.642 15.710 8.642 1.00 44.62 190 VAL A CA 1
ATOM 1416 C C . VAL A 1 190 ? 6.517 16.764 8.410 1.00 44.62 190 VAL A C 1
ATOM 1418 O O . VAL A 1 190 ? 6.512 17.769 9.127 1.00 44.62 190 VAL A O 1
ATOM 1421 N N . GLU A 1 191 ? 5.520 16.567 7.520 1.00 30.70 191 GLU A N 1
ATOM 1422 C CA . GLU A 1 191 ? 4.339 17.481 7.375 1.00 30.70 191 GLU A CA 1
ATOM 1423 C C . GLU A 1 191 ? 2.940 16.782 7.285 1.00 30.70 191 GLU A C 1
ATOM 1425 O O . GLU A 1 191 ? 2.831 15.612 7.639 1.00 30.70 191 GLU A O 1
ATOM 1430 N N . LYS A 1 192 ? 1.818 17.487 6.993 1.00 38.19 192 LYS A N 1
ATOM 1431 C CA . LYS A 1 192 ? 0.422 16.981 7.205 1.00 38.19 192 LYS A CA 1
ATOM 1432 C C . LYS A 1 192 ? -0.631 17.469 6.191 1.00 38.19 192 LYS A C 1
ATOM 1434 O O . LYS A 1 192 ? -0.615 18.644 5.836 1.00 38.19 192 LYS A O 1
ATOM 1439 N N . GLY A 1 193 ? -1.664 16.653 5.897 1.00 43.06 193 GLY A N 1
ATOM 1440 C CA . GLY A 1 193 ? -2.896 17.164 5.248 1.00 43.06 193 GLY A CA 1
ATOM 1441 C C . GLY A 1 193 ? -4.094 16.228 4.949 1.00 43.06 193 GLY A C 1
ATOM 1442 O O . GLY A 1 193 ? -5.187 16.731 4.713 1.00 43.06 193 GLY A O 1
ATOM 1443 N N . HIS A 1 194 ? -3.954 14.896 4.946 1.00 49.69 194 HIS A N 1
ATOM 1444 C CA . HIS A 1 194 ? -4.797 14.033 4.086 1.00 49.69 194 HIS A CA 1
ATOM 1445 C C . HIS A 1 194 ? -6.086 13.402 4.696 1.00 49.69 194 HIS A C 1
ATOM 1447 O O . HIS A 1 194 ? -6.617 12.459 4.108 1.00 49.69 194 HIS A O 1
ATOM 1453 N N . SER A 1 195 ? -6.630 13.844 5.848 1.00 48.81 195 SER A N 1
ATOM 1454 C CA . SER A 1 195 ? -7.899 13.266 6.375 1.00 48.81 195 SER A CA 1
ATOM 1455 C C . SER A 1 195 ? -8.672 14.122 7.398 1.00 48.81 195 SER A C 1
ATOM 1457 O O . SER A 1 195 ? -8.101 14.991 8.056 1.00 48.81 195 SER A O 1
ATOM 1459 N N . SER A 1 196 ? -9.973 13.834 7.588 1.00 64.00 196 SER A N 1
ATOM 1460 C CA . SER A 1 196 ? -10.811 14.462 8.630 1.00 64.00 196 SER A CA 1
ATOM 1461 C C . SER A 1 196 ? -10.496 13.931 10.038 1.00 64.00 196 SER A C 1
ATOM 1463 O O . SER A 1 196 ? -11.149 13.023 10.568 1.00 64.00 196 SER A O 1
ATOM 1465 N N . HIS A 1 197 ? -9.481 14.519 10.670 1.00 68.06 197 HIS A N 1
ATOM 1466 C CA . HIS A 1 197 ? -9.026 14.134 12.009 1.00 68.06 197 HIS A CA 1
ATOM 1467 C C . HIS A 1 197 ? -10.051 14.390 13.132 1.00 68.06 197 HIS A C 1
ATOM 1469 O O . HIS A 1 197 ? -10.019 13.704 14.155 1.00 68.06 197 HIS A O 1
ATOM 1475 N N . SER A 1 198 ? -10.984 15.332 12.956 1.00 76.50 198 SER A N 1
ATOM 1476 C CA . SER A 1 198 ? -12.068 15.596 13.916 1.00 76.50 198 SER A CA 1
ATOM 1477 C C . SER A 1 198 ? -13.087 14.453 13.955 1.00 76.50 198 SER A C 1
ATOM 1479 O O . SER A 1 198 ? -13.390 13.941 15.033 1.00 76.50 198 SER A O 1
ATOM 1481 N N . THR A 1 199 ? -13.546 13.986 12.791 1.00 73.88 199 THR A N 1
ATOM 1482 C CA . THR A 1 199 ? -14.470 12.845 12.679 1.00 73.88 199 THR A CA 1
ATOM 1483 C C . THR A 1 199 ? -13.818 11.559 13.202 1.00 73.88 199 THR A C 1
ATOM 1485 O O . THR A 1 199 ? -14.424 10.817 13.975 1.00 73.88 199 THR A O 1
ATOM 1488 N N . GLN A 1 200 ? -12.535 11.335 12.879 1.00 71.56 200 GLN A N 1
ATOM 1489 C CA . GLN A 1 200 ? -11.742 10.231 13.442 1.00 71.56 200 GLN A CA 1
ATOM 1490 C C . GLN A 1 200 ? -11.675 10.272 14.981 1.00 71.56 200 GLN A C 1
ATOM 1492 O O . GLN A 1 200 ? -11.676 9.220 15.618 1.00 71.56 200 GLN A O 1
ATOM 1497 N N . ALA A 1 201 ? -11.602 11.455 15.602 1.00 75.94 201 ALA A N 1
ATOM 1498 C CA . ALA A 1 201 ? -11.581 11.583 17.061 1.00 75.94 201 ALA A CA 1
ATOM 1499 C C . ALA A 1 201 ? -12.935 11.220 17.700 1.00 75.94 201 ALA A C 1
ATOM 1501 O O . ALA A 1 201 ? -12.959 10.508 18.702 1.00 75.94 201 ALA A O 1
ATOM 1502 N N . GLN A 1 202 ? -14.051 11.638 17.092 1.00 77.75 202 GLN A N 1
ATOM 1503 C CA . GLN A 1 202 ? -15.405 11.314 17.562 1.00 77.75 202 GLN A CA 1
ATOM 1504 C C . GLN A 1 202 ? -15.680 9.802 17.529 1.00 77.75 202 GLN A C 1
ATOM 1506 O O . GLN A 1 202 ? -16.141 9.240 18.520 1.00 77.75 202 GLN A O 1
ATOM 1511 N N . ILE A 1 203 ? -15.311 9.120 16.439 1.00 69.81 203 ILE A N 1
ATOM 1512 C CA . ILE A 1 203 ? -15.456 7.658 16.311 1.00 69.81 203 ILE A CA 1
ATOM 1513 C C . ILE A 1 203 ? -14.626 6.917 17.367 1.00 69.81 203 ILE A C 1
ATOM 1515 O O . ILE A 1 203 ? -15.104 5.955 17.966 1.00 69.81 203 ILE A O 1
ATOM 1519 N N . LYS A 1 204 ? -13.400 7.377 17.652 1.00 77.25 204 LYS A N 1
ATOM 1520 C CA . LYS A 1 204 ? -12.563 6.777 18.704 1.00 77.25 204 LYS A CA 1
ATOM 1521 C C . LYS A 1 204 ? -13.172 6.955 20.102 1.00 77.25 204 LYS A C 1
ATOM 1523 O O . LYS A 1 204 ? -13.127 6.012 20.887 1.00 77.25 204 LYS A O 1
ATOM 1528 N N . ALA A 1 205 ? -13.808 8.091 20.388 1.00 76.62 205 ALA A N 1
ATOM 1529 C CA . ALA A 1 205 ? -14.534 8.284 21.645 1.00 76.62 205 ALA A CA 1
ATOM 1530 C C . ALA A 1 205 ? -15.741 7.329 21.781 1.00 76.62 205 ALA A C 1
ATOM 1532 O O . ALA A 1 205 ? -15.889 6.698 22.825 1.00 76.62 205 ALA A O 1
ATOM 1533 N N . GLN A 1 206 ? -16.546 7.139 20.723 1.00 75.00 206 GLN A N 1
ATOM 1534 C CA . GLN A 1 206 ? -17.667 6.175 20.726 1.00 75.00 206 GLN A CA 1
ATOM 1535 C C . GLN A 1 206 ? -17.197 4.719 20.890 1.00 75.00 206 GLN A C 1
ATOM 1537 O O . GLN A 1 206 ? -17.856 3.915 21.544 1.00 75.00 206 GLN A O 1
ATOM 1542 N N . LEU A 1 207 ? -16.018 4.380 20.360 1.00 72.75 207 LEU A N 1
ATOM 1543 C CA . LEU A 1 207 ? -15.371 3.077 20.564 1.00 72.75 207 LEU A CA 1
ATOM 1544 C C . LEU A 1 207 ? -14.793 2.878 21.981 1.00 72.75 207 LEU A C 1
ATOM 1546 O O . LEU A 1 207 ? -14.287 1.796 22.279 1.00 72.75 207 LEU A O 1
ATOM 1550 N N . GLY A 1 208 ? -14.875 3.885 22.856 1.00 78.50 208 GLY A N 1
ATOM 1551 C CA . GLY A 1 208 ? -14.405 3.818 24.240 1.00 78.50 208 GLY A CA 1
ATOM 1552 C C . GLY A 1 208 ? -12.906 4.069 24.425 1.00 78.50 208 GLY A C 1
ATOM 1553 O O . GLY A 1 208 ? -12.382 3.774 25.498 1.00 78.50 208 GLY A O 1
ATOM 1554 N N . PHE A 1 209 ? -12.208 4.610 23.419 1.00 73.56 209 PHE A N 1
ATOM 1555 C CA . PHE A 1 209 ? -10.835 5.081 23.607 1.00 73.56 209 PHE A CA 1
ATOM 1556 C C . PHE A 1 209 ? -10.826 6.368 24.441 1.00 73.56 209 PHE A C 1
ATOM 1558 O O . PHE A 1 209 ? -11.565 7.312 24.157 1.00 73.56 209 PHE A O 1
ATOM 1565 N N . ASP A 1 210 ? -9.948 6.419 25.441 1.00 73.50 210 ASP A N 1
ATOM 1566 C CA . ASP A 1 210 ? -9.745 7.591 26.292 1.00 73.50 210 ASP A CA 1
ATOM 1567 C C . ASP A 1 210 ? -9.188 8.786 25.478 1.00 73.50 210 ASP A C 1
ATOM 1569 O O . ASP A 1 210 ? -8.102 8.670 24.899 1.00 73.50 210 ASP A O 1
ATOM 1573 N N . PRO A 1 211 ? -9.878 9.946 25.442 1.00 69.69 211 PRO A N 1
ATOM 1574 C CA . PRO A 1 211 ? -9.422 11.130 24.716 1.00 69.69 211 PRO A CA 1
ATOM 1575 C C . PRO A 1 211 ? -8.036 11.657 25.119 1.00 69.69 211 PRO A C 1
ATOM 1577 O O . PRO A 1 211 ? -7.375 12.275 24.282 1.00 69.69 211 PRO A O 1
ATOM 1580 N N . GLU A 1 212 ? -7.577 11.430 26.356 1.00 72.69 212 GLU A N 1
ATOM 1581 C CA . GLU A 1 212 ? -6.275 11.924 26.831 1.00 72.69 212 GLU A CA 1
ATOM 1582 C C . GLU A 1 212 ? -5.099 11.066 26.323 1.00 72.69 212 GLU A C 1
ATOM 1584 O O . GLU A 1 212 ? -4.028 11.594 26.002 1.00 72.69 212 GLU A O 1
ATOM 1589 N N . THR A 1 213 ? -5.293 9.749 26.185 1.00 71.88 213 THR A N 1
ATOM 1590 C CA . THR A 1 213 ? -4.243 8.809 25.748 1.00 71.88 213 THR A CA 1
ATOM 1591 C C . THR A 1 213 ? -4.342 8.373 24.284 1.00 71.88 213 THR A C 1
ATOM 1593 O O . THR A 1 213 ? -3.311 8.060 23.679 1.00 71.88 213 THR A O 1
ATOM 1596 N N . VAL A 1 214 ? -5.519 8.430 23.649 1.00 69.44 214 VAL A N 1
ATOM 1597 C CA . VAL A 1 214 ? -5.719 7.948 22.265 1.00 69.44 214 VAL A CA 1
ATOM 1598 C C . VAL A 1 214 ? -4.847 8.666 21.230 1.00 69.44 214 VAL A C 1
ATOM 1600 O O . VAL A 1 214 ? -4.471 8.081 20.214 1.00 69.44 214 VAL A O 1
ATOM 1603 N N . ALA A 1 215 ? -4.458 9.919 21.479 1.00 68.81 215 ALA A N 1
ATOM 1604 C CA . ALA A 1 215 ? -3.532 10.659 20.618 1.00 68.81 215 ALA A CA 1
ATOM 1605 C C . ALA A 1 215 ? -2.119 10.039 20.578 1.00 68.81 215 ALA A C 1
ATOM 1607 O O . ALA A 1 215 ? -1.416 10.180 19.580 1.00 68.81 215 ALA A O 1
ATOM 1608 N N . GLN A 1 216 ? -1.715 9.330 21.637 1.00 67.94 216 GLN A N 1
ATOM 1609 C CA . GLN A 1 216 ? -0.428 8.631 21.737 1.00 67.94 216 GLN A CA 1
ATOM 1610 C C . GLN A 1 216 ? -0.504 7.231 21.104 1.00 67.94 216 GLN A C 1
ATOM 1612 O O . GLN A 1 216 ? 0.462 6.779 20.498 1.00 67.94 216 GLN A O 1
ATOM 1617 N N . GLN A 1 217 ? -1.681 6.596 21.177 1.00 68.38 217 GLN A N 1
ATOM 1618 C CA . GLN A 1 217 ? -2.009 5.319 20.523 1.00 68.38 217 GLN A CA 1
ATOM 1619 C C . GLN A 1 217 ? -2.275 5.455 19.009 1.00 68.38 217 GLN A C 1
ATOM 1621 O O . GLN A 1 217 ? -2.244 4.470 18.278 1.00 68.38 217 GLN A O 1
ATOM 1626 N N . THR A 1 218 ? -2.566 6.663 18.513 1.00 72.31 218 THR A N 1
ATOM 1627 C CA . THR A 1 218 ? -2.857 6.897 17.089 1.00 72.31 218 THR A CA 1
ATOM 1628 C C . THR A 1 218 ? -1.559 6.989 16.293 1.00 72.31 218 THR A C 1
ATOM 1630 O O . THR A 1 218 ? -0.879 8.012 16.351 1.00 72.31 218 THR A O 1
ATOM 1633 N N . ILE A 1 219 ? -1.241 5.954 15.517 1.00 76.06 219 ILE A N 1
ATOM 1634 C CA . ILE A 1 219 ? -0.138 5.946 14.546 1.00 76.06 219 ILE A CA 1
ATOM 1635 C C . ILE A 1 219 ? -0.570 6.706 13.276 1.00 76.06 219 ILE A C 1
ATOM 1637 O O . ILE A 1 219 ? -1.626 6.424 12.712 1.00 76.06 219 ILE A O 1
ATOM 1641 N N . ASN A 1 220 ? 0.239 7.667 12.822 1.00 75.94 220 ASN A N 1
ATOM 1642 C CA . ASN A 1 220 ? 0.000 8.484 11.629 1.00 75.94 220 ASN A CA 1
ATOM 1643 C C . ASN A 1 220 ? 1.120 8.214 10.618 1.00 75.94 220 ASN A C 1
ATOM 1645 O O . ASN A 1 220 ? 2.287 8.459 10.911 1.00 75.94 220 ASN A O 1
ATOM 1649 N N . LEU A 1 221 ? 0.760 7.686 9.450 1.00 75.56 221 LEU A N 1
ATOM 1650 C CA . LEU A 1 221 ? 1.681 7.324 8.370 1.00 75.56 221 LEU A CA 1
ATOM 1651 C C . LEU A 1 221 ? 0.994 7.608 7.031 1.00 75.56 221 LEU A C 1
ATOM 1653 O O . LEU A 1 221 ? -0.209 7.362 6.904 1.00 75.56 221 LEU A O 1
ATOM 1657 N N . ASP A 1 222 ? 1.734 8.053 6.021 1.00 75.44 222 ASP A N 1
ATOM 1658 C CA . ASP A 1 222 ? 1.205 8.334 4.682 1.00 75.44 222 ASP A CA 1
ATOM 1659 C C . ASP A 1 222 ? 1.370 7.151 3.712 1.00 75.44 222 ASP A C 1
ATOM 1661 O O . ASP A 1 222 ? 1.934 6.116 4.060 1.00 75.44 222 ASP A O 1
ATOM 1665 N N . SER A 1 223 ? 0.741 7.229 2.533 1.00 82.88 223 SER A N 1
ATOM 1666 C CA . SER A 1 223 ? 0.660 6.123 1.554 1.00 82.88 223 SER A CA 1
ATOM 1667 C C . SER A 1 223 ? 0.104 4.789 2.127 1.00 82.88 223 SER A C 1
ATOM 1669 O O . SER A 1 223 ? -0.509 4.755 3.202 1.00 82.88 223 SER A O 1
ATOM 1671 N N . GLN A 1 224 ? 0.251 3.669 1.410 1.00 88.44 224 GLN A N 1
ATOM 1672 C CA . GLN A 1 224 ? -0.326 2.365 1.780 1.00 88.44 224 GLN A CA 1
ATOM 1673 C C . GLN A 1 224 ? 0.423 1.612 2.894 1.00 88.44 224 GLN A C 1
ATOM 1675 O O . GLN A 1 224 ? -0.022 0.532 3.291 1.00 88.44 224 GLN A O 1
ATOM 1680 N N . VAL A 1 225 ? 1.492 2.169 3.484 1.00 85.94 225 VAL A N 1
ATOM 1681 C CA . VAL A 1 225 ? 2.190 1.526 4.622 1.00 85.94 225 VAL A CA 1
ATOM 1682 C C . VAL A 1 225 ? 1.234 1.220 5.787 1.00 85.94 225 VAL A C 1
ATOM 1684 O O . VAL A 1 225 ? 1.422 0.243 6.505 1.00 85.94 225 VAL A O 1
ATOM 1687 N N . LYS A 1 226 ? 0.148 1.997 5.920 1.00 89.12 226 LYS A N 1
ATOM 1688 C CA . LYS A 1 226 ? -0.956 1.771 6.869 1.00 89.12 226 LYS A CA 1
ATOM 1689 C C . LYS A 1 226 ? -1.568 0.369 6.751 1.00 89.12 226 LYS A C 1
ATOM 1691 O O . LYS A 1 226 ? -1.818 -0.272 7.768 1.00 89.12 226 LYS A O 1
ATOM 1696 N N . TYR A 1 227 ? -1.752 -0.135 5.529 1.00 90.88 227 TYR A N 1
ATOM 1697 C CA . TYR A 1 227 ? -2.230 -1.500 5.293 1.00 90.88 227 TYR A CA 1
ATOM 1698 C C . TYR A 1 227 ? -1.187 -2.552 5.685 1.00 90.88 227 TYR A C 1
ATOM 1700 O O . TYR A 1 227 ? -1.553 -3.604 6.195 1.00 90.88 227 TYR A O 1
ATOM 1708 N N . CYS A 1 228 ? 0.105 -2.258 5.522 1.00 91.69 228 CYS A N 1
ATOM 1709 C CA . CYS A 1 228 ? 1.196 -3.153 5.922 1.00 91.69 228 CYS A CA 1
ATOM 1710 C C . CYS A 1 228 ? 1.316 -3.266 7.455 1.00 91.69 228 CYS A C 1
ATOM 1712 O O . CYS A 1 228 ? 1.524 -4.356 7.989 1.00 91.69 228 CYS A O 1
ATOM 1714 N N . VAL A 1 229 ? 1.129 -2.156 8.178 1.00 88.62 229 VAL A N 1
ATOM 1715 C CA . VAL A 1 229 ? 1.083 -2.116 9.653 1.00 88.62 229 VAL A CA 1
ATOM 1716 C C . VAL A 1 229 ? -0.151 -2.865 10.183 1.00 88.62 229 VAL A C 1
ATOM 1718 O O . VAL A 1 229 ? -0.024 -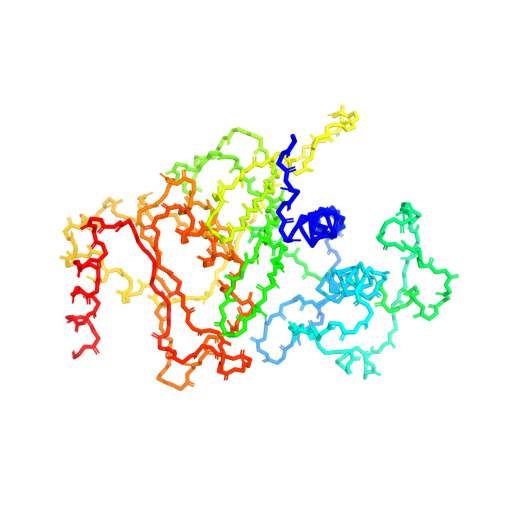3.671 11.102 1.00 88.62 229 VAL A O 1
ATOM 1721 N N . LEU A 1 230 ? -1.321 -2.693 9.555 1.00 86.50 230 LEU A N 1
ATOM 1722 C CA . LEU A 1 230 ? -2.545 -3.436 9.893 1.00 86.50 230 LEU A CA 1
ATOM 1723 C C . LEU A 1 230 ? -2.413 -4.946 9.601 1.00 86.50 230 LEU A C 1
ATOM 1725 O O . LEU A 1 230 ? -2.687 -5.765 10.472 1.00 86.50 230 LEU A O 1
ATOM 1729 N N . ALA A 1 231 ? -1.932 -5.331 8.414 1.00 87.56 231 ALA A N 1
ATOM 1730 C CA . ALA A 1 231 ? -1.758 -6.736 8.023 1.00 87.56 231 ALA A CA 1
ATOM 1731 C C . ALA A 1 231 ? -0.663 -7.468 8.828 1.00 87.56 231 ALA A C 1
ATOM 1733 O O . ALA A 1 231 ? -0.722 -8.685 8.976 1.00 87.56 231 ALA A O 1
ATOM 1734 N N . SER A 1 232 ? 0.312 -6.743 9.390 1.00 87.06 232 SER A N 1
ATOM 1735 C CA . SER A 1 232 ? 1.301 -7.300 10.330 1.00 87.06 232 SER A CA 1
ATOM 1736 C C . SER A 1 232 ? 0.838 -7.306 11.796 1.00 87.06 232 SER A C 1
ATOM 1738 O O . SER A 1 232 ? 1.620 -7.671 12.672 1.00 87.06 232 SER A O 1
ATOM 1740 N N . GLY A 1 233 ? -0.418 -6.935 12.080 1.00 84.19 233 GLY A N 1
ATOM 1741 C CA . GLY A 1 233 ? -0.992 -6.958 13.430 1.00 84.19 233 GLY A CA 1
ATOM 1742 C C . GLY A 1 233 ? -0.447 -5.876 14.369 1.00 84.19 233 GLY A C 1
ATOM 1743 O O . GLY A 1 233 ? -0.543 -6.021 15.584 1.00 84.19 233 GLY A O 1
ATOM 1744 N N . GLN A 1 234 ? 0.143 -4.808 13.823 1.00 87.69 234 GLN A N 1
ATOM 1745 C CA . GLN A 1 234 ? 0.747 -3.705 14.584 1.00 87.69 234 GLN A CA 1
ATOM 1746 C C . GLN A 1 234 ? -0.200 -2.505 14.771 1.00 87.69 234 GLN A C 1
ATOM 1748 O O . GLN A 1 234 ? 0.127 -1.554 15.475 1.00 87.69 234 GLN A O 1
ATOM 1753 N N . ALA A 1 235 ? -1.384 -2.545 14.157 1.00 84.25 235 ALA A N 1
ATOM 1754 C CA . ALA A 1 235 ? -2.491 -1.630 14.419 1.00 84.25 235 ALA A CA 1
ATOM 1755 C C . ALA A 1 235 ? -3.827 -2.362 14.232 1.00 84.25 235 ALA A C 1
ATOM 1757 O O . ALA A 1 235 ? -3.936 -3.225 13.366 1.00 84.25 235 ALA A O 1
ATOM 1758 N N . ASP A 1 236 ? -4.851 -1.989 15.002 1.00 82.12 236 ASP A N 1
ATOM 1759 C CA . ASP A 1 236 ? -6.161 -2.658 14.983 1.00 82.12 236 ASP A CA 1
ATOM 1760 C C . ASP A 1 236 ? -7.197 -2.026 14.046 1.00 82.12 236 ASP A C 1
ATOM 1762 O O . ASP A 1 236 ? -8.174 -2.685 13.690 1.00 82.12 236 ASP A O 1
ATOM 1766 N N . ILE A 1 237 ? -7.048 -0.740 13.701 1.00 83.62 237 ILE A N 1
ATOM 1767 C CA . ILE A 1 237 ? -8.066 0.051 12.991 1.00 83.62 237 ILE A CA 1
ATOM 1768 C C . ILE A 1 237 ? -7.400 1.057 12.042 1.00 83.62 237 ILE A C 1
ATOM 1770 O O . ILE A 1 237 ? -6.538 1.837 12.443 1.00 83.62 237 ILE A O 1
ATOM 1774 N N . TYR A 1 238 ? -7.879 1.102 10.802 1.00 86.75 238 TYR A N 1
ATOM 1775 C CA . TYR A 1 238 ? -7.603 2.117 9.790 1.00 86.75 238 TYR A CA 1
ATOM 1776 C C . TYR A 1 238 ? -8.911 2.812 9.375 1.00 86.75 238 TYR A C 1
ATOM 1778 O O . TYR A 1 238 ? -9.882 2.154 8.995 1.00 86.75 238 TYR A O 1
ATOM 1786 N N . LEU A 1 239 ? -8.930 4.150 9.449 1.00 84.12 239 LEU A N 1
ATOM 1787 C CA . LEU A 1 239 ? -10.083 5.002 9.125 1.00 84.12 239 LEU A CA 1
ATOM 1788 C C . LEU A 1 239 ? -9.711 6.063 8.080 1.00 84.12 239 LEU A C 1
ATOM 1790 O O . LEU A 1 239 ? -9.123 7.094 8.424 1.00 84.12 239 LEU A O 1
ATOM 1794 N N . ARG A 1 240 ? -10.130 5.869 6.825 1.00 86.31 240 ARG A N 1
ATOM 1795 C CA . ARG A 1 240 ? -10.107 6.910 5.789 1.00 86.31 240 ARG A CA 1
ATOM 1796 C C . ARG A 1 240 ? -11.535 7.322 5.452 1.00 86.31 240 ARG A C 1
ATOM 1798 O O . ARG A 1 240 ? -12.220 6.688 4.659 1.00 86.31 240 ARG A O 1
ATOM 1805 N N . LEU A 1 241 ? -11.981 8.376 6.124 1.00 83.38 241 LEU A N 1
ATOM 1806 C CA . LEU A 1 241 ? -13.323 8.937 5.991 1.00 83.38 241 LEU A CA 1
ATOM 1807 C C . LEU A 1 241 ? -13.324 10.013 4.891 1.00 83.38 241 LEU A C 1
ATOM 1809 O O . LEU A 1 241 ? -12.335 10.745 4.779 1.00 83.38 241 LEU A O 1
ATOM 1813 N N . PRO A 1 242 ? -14.402 10.133 4.097 1.00 77.19 242 PRO A N 1
ATOM 1814 C CA . PRO A 1 242 ? -14.483 11.104 3.013 1.00 77.19 242 PRO A CA 1
ATOM 1815 C C . PRO A 1 242 ? -14.466 12.540 3.554 1.00 77.19 242 PRO A C 1
ATOM 1817 O O . PRO A 1 242 ? -15.021 12.829 4.612 1.00 77.19 242 PRO A O 1
ATOM 1820 N N . ILE A 1 243 ? -13.852 13.452 2.797 1.00 72.38 243 ILE A N 1
ATOM 1821 C CA . ILE A 1 243 ? -13.856 14.897 3.095 1.00 72.38 243 ILE A CA 1
ATOM 1822 C C . ILE A 1 243 ? -15.058 15.592 2.415 1.00 72.38 243 ILE A C 1
ATOM 1824 O O . ILE A 1 243 ? -15.505 16.645 2.863 1.00 72.38 243 ILE A O 1
ATOM 1828 N N . SER A 1 244 ? -15.631 14.981 1.371 1.00 79.25 244 SER A N 1
ATOM 1829 C CA . SER A 1 244 ? -16.907 15.376 0.762 1.00 79.25 244 SER A CA 1
ATOM 1830 C C . SER A 1 244 ? -17.673 14.162 0.231 1.00 79.25 244 SER A C 1
ATOM 1832 O O . SER A 1 244 ? -17.070 13.179 -0.206 1.00 79.25 244 SER A O 1
ATOM 1834 N N . ASP A 1 245 ? -19.004 14.257 0.169 1.00 79.00 245 ASP A N 1
ATOM 1835 C CA . ASP A 1 245 ? -19.871 13.200 -0.379 1.00 79.00 245 ASP A CA 1
ATOM 1836 C C . ASP A 1 245 ? -19.614 12.893 -1.861 1.00 79.00 245 ASP A C 1
ATOM 1838 O O . ASP A 1 245 ? -19.974 11.821 -2.353 1.00 79.00 245 ASP A O 1
ATOM 1842 N N . THR A 1 246 ? -19.000 13.843 -2.570 1.00 82.81 246 THR A N 1
ATOM 1843 C CA . THR A 1 246 ? -18.655 13.785 -3.995 1.00 82.81 246 THR A CA 1
ATOM 1844 C C . THR A 1 246 ? -17.320 13.103 -4.280 1.00 82.81 246 THR A C 1
ATOM 1846 O O . THR A 1 246 ? -17.111 12.656 -5.406 1.00 82.81 246 THR A O 1
ATOM 1849 N N . TYR A 1 247 ? -16.414 13.009 -3.301 1.00 83.00 247 TYR A N 1
ATOM 1850 C CA . TYR A 1 247 ? -15.119 12.362 -3.502 1.00 83.00 247 TYR A CA 1
ATOM 1851 C C . TYR A 1 247 ? -15.282 10.841 -3.619 1.00 83.00 247 TYR A C 1
ATOM 1853 O O . TYR A 1 247 ? -16.106 10.231 -2.932 1.00 83.00 247 TYR A O 1
ATOM 1861 N N . ARG A 1 248 ? -14.491 10.216 -4.494 1.00 85.06 248 ARG A N 1
ATOM 1862 C CA . ARG A 1 248 ? -14.378 8.758 -4.607 1.00 85.06 248 ARG A CA 1
ATOM 1863 C C . ARG A 1 248 ? -12.911 8.367 -4.647 1.00 85.06 248 ARG A C 1
ATOM 1865 O O . ARG A 1 248 ? -12.124 8.923 -5.414 1.00 85.06 248 ARG A O 1
ATOM 1872 N N . GLU A 1 249 ? -12.598 7.405 -3.796 1.00 87.75 249 GLU A N 1
ATOM 1873 C CA . GLU A 1 249 ? -11.281 6.813 -3.604 1.00 87.75 249 GLU A CA 1
ATOM 1874 C C . GLU A 1 249 ? -10.761 6.182 -4.895 1.00 87.75 249 GLU A C 1
ATOM 1876 O O . GLU A 1 249 ? -11.534 5.553 -5.625 1.00 87.75 249 GLU A O 1
ATOM 1881 N N . LYS A 1 250 ? -9.465 6.324 -5.186 1.00 85.44 250 LYS A N 1
ATOM 1882 C CA . LYS A 1 250 ? -8.861 5.702 -6.370 1.00 85.44 250 LYS A CA 1
ATOM 1883 C C . LYS A 1 250 ? -8.597 4.223 -6.118 1.00 85.44 250 LYS A C 1
ATOM 1885 O O . LYS A 1 250 ? -8.353 3.814 -4.987 1.00 85.44 250 LYS A O 1
ATOM 1890 N N . ILE A 1 251 ? -8.611 3.397 -7.164 1.00 87.25 251 ILE A N 1
ATOM 1891 C CA . ILE A 1 251 ? -8.307 1.968 -6.976 1.00 87.25 251 ILE A CA 1
ATOM 1892 C C . ILE A 1 251 ? -6.835 1.722 -6.608 1.00 87.25 251 ILE A C 1
ATOM 1894 O O . ILE A 1 251 ? -6.547 0.838 -5.800 1.00 87.25 251 ILE A O 1
ATOM 1898 N N . TRP A 1 252 ? -5.913 2.537 -7.130 1.00 86.62 252 TRP A N 1
ATOM 1899 C CA . TRP A 1 252 ? -4.479 2.425 -6.849 1.00 86.62 252 TRP A CA 1
ATOM 1900 C C . TRP A 1 252 ? -4.094 2.861 -5.427 1.00 86.62 252 TRP A C 1
ATOM 1902 O O . TRP A 1 252 ? -3.093 2.367 -4.923 1.00 86.62 252 TRP A O 1
ATOM 1912 N N . ASP A 1 253 ? -4.917 3.662 -4.735 1.00 86.75 253 ASP A N 1
ATOM 1913 C CA . ASP A 1 253 ? -4.750 3.980 -3.303 1.00 86.75 253 ASP A CA 1
ATOM 1914 C C . ASP A 1 253 ? -4.933 2.751 -2.385 1.00 86.75 253 ASP A C 1
ATOM 1916 O O . ASP A 1 253 ? -4.458 2.761 -1.249 1.00 86.75 253 ASP A O 1
ATOM 1920 N N . HIS A 1 254 ? -5.658 1.709 -2.831 1.00 93.00 254 HIS A N 1
ATOM 1921 C CA . HIS A 1 254 ? -6.185 0.667 -1.928 1.00 93.00 254 HIS A CA 1
ATOM 1922 C C . HIS A 1 254 ? -6.002 -0.783 -2.392 1.00 93.00 254 HIS A C 1
ATOM 1924 O O . HIS A 1 254 ? -6.094 -1.681 -1.558 1.00 93.00 254 HIS A O 1
ATOM 1930 N N . ALA A 1 255 ? -5.757 -1.052 -3.680 1.00 93.62 255 ALA A N 1
ATOM 1931 C CA . ALA A 1 255 ? -5.758 -2.420 -4.216 1.00 93.62 255 ALA A CA 1
ATOM 1932 C C . ALA A 1 255 ? -4.724 -3.347 -3.548 1.00 93.62 255 ALA A C 1
ATOM 1934 O O . ALA A 1 255 ? -5.087 -4.385 -2.990 1.00 93.62 255 ALA A O 1
ATOM 1935 N N . ALA A 1 256 ? -3.445 -2.958 -3.547 1.00 94.31 256 ALA A N 1
ATOM 1936 C CA . ALA A 1 256 ? -2.364 -3.774 -2.985 1.00 94.31 256 ALA A CA 1
ATOM 1937 C C . ALA A 1 256 ? -2.540 -4.004 -1.471 1.00 94.31 256 ALA A C 1
ATOM 1939 O O . ALA A 1 256 ? -2.357 -5.116 -0.971 1.00 94.31 256 ALA A O 1
ATOM 1940 N N . GLY A 1 257 ? -2.960 -2.967 -0.742 1.00 93.00 257 GLY A N 1
ATOM 1941 C CA . GLY A 1 257 ? -3.220 -3.034 0.691 1.00 93.00 257 GLY A CA 1
ATOM 1942 C C . GLY A 1 257 ? -4.444 -3.871 1.059 1.00 93.00 257 GLY A C 1
ATOM 1943 O O . GLY A 1 257 ? -4.444 -4.537 2.095 1.00 93.00 257 GLY A O 1
ATOM 1944 N N . ASN A 1 258 ? -5.473 -3.899 0.207 1.00 94.62 258 ASN A N 1
ATOM 1945 C CA . ASN A 1 258 ? -6.687 -4.660 0.477 1.00 94.62 258 ASN A CA 1
ATOM 1946 C C . ASN A 1 258 ? -6.460 -6.178 0.424 1.00 94.62 258 ASN A C 1
ATOM 1948 O O . ASN A 1 258 ? -6.959 -6.878 1.303 1.00 94.62 258 ASN A O 1
ATOM 1952 N N . VAL A 1 259 ? -5.670 -6.691 -0.527 1.00 95.25 259 VAL A N 1
ATOM 1953 C CA . VAL A 1 259 ? -5.331 -8.128 -0.557 1.00 95.25 259 VAL A CA 1
ATOM 1954 C C . VAL A 1 259 ? -4.387 -8.526 0.584 1.00 95.25 259 VAL A C 1
ATOM 1956 O O . VAL A 1 259 ? -4.592 -9.576 1.186 1.00 95.25 259 VAL A O 1
ATOM 1959 N N . LEU A 1 260 ? -3.437 -7.663 0.975 1.00 92.44 260 LEU A N 1
ATOM 1960 C CA . LEU A 1 260 ? -2.610 -7.876 2.175 1.00 92.44 260 LEU A CA 1
ATOM 1961 C C . LEU A 1 260 ? -3.469 -8.014 3.443 1.00 92.44 260 LEU A C 1
ATOM 1963 O O . LEU A 1 260 ? -3.285 -8.951 4.214 1.00 92.44 260 LEU A O 1
ATOM 1967 N N . VAL A 1 261 ? -4.438 -7.115 3.644 1.00 90.94 261 VAL A N 1
ATOM 1968 C CA . VAL A 1 261 ? -5.346 -7.170 4.802 1.00 90.94 261 VAL A CA 1
ATOM 1969 C C . VAL A 1 261 ? -6.348 -8.324 4.706 1.00 90.94 261 VAL A C 1
ATOM 1971 O O . VAL A 1 261 ? -6.692 -8.904 5.733 1.00 90.94 261 VAL A O 1
ATOM 1974 N N . TYR A 1 262 ? -6.806 -8.700 3.510 1.00 92.50 262 TYR A N 1
ATOM 1975 C CA . TYR A 1 262 ? -7.675 -9.864 3.322 1.00 92.50 262 TYR A CA 1
ATOM 1976 C C . TYR A 1 262 ? -6.978 -11.175 3.705 1.00 92.50 262 TYR A C 1
ATOM 1978 O O . TYR A 1 262 ? -7.533 -11.941 4.492 1.00 92.50 262 TYR A O 1
ATOM 1986 N N . GLU A 1 263 ? -5.749 -11.401 3.235 1.00 90.56 263 GLU A N 1
ATOM 1987 C CA . GLU A 1 263 ? -4.973 -12.595 3.592 1.00 90.56 263 GLU A CA 1
ATOM 1988 C C . GLU A 1 263 ? -4.554 -12.607 5.077 1.00 90.56 263 GLU A C 1
ATOM 1990 O O . GLU A 1 263 ? -4.402 -13.678 5.664 1.00 90.56 263 GLU A O 1
ATOM 1995 N N . ALA A 1 264 ? -4.470 -11.437 5.721 1.00 83.31 264 ALA A N 1
ATOM 1996 C CA . ALA A 1 264 ? -4.354 -11.297 7.177 1.00 83.31 264 ALA A CA 1
ATOM 1997 C C . ALA A 1 264 ? -5.689 -11.504 7.945 1.00 83.31 264 ALA A C 1
ATOM 1999 O O . ALA A 1 264 ? -5.736 -11.342 9.165 1.00 83.31 264 ALA A O 1
ATOM 2000 N N . GLY A 1 265 ? -6.782 -11.875 7.264 1.00 81.19 265 GLY A N 1
ATOM 2001 C CA . GLY A 1 265 ? -8.084 -12.213 7.862 1.00 81.19 265 GLY A CA 1
ATOM 2002 C C . GLY A 1 265 ? -9.178 -11.140 7.755 1.00 81.19 265 GLY A C 1
ATOM 2003 O O . GLY A 1 265 ? -10.219 -11.270 8.409 1.00 81.19 265 GLY A O 1
ATOM 2004 N N . GLY A 1 266 ? -8.953 -10.089 6.961 1.00 81.81 266 GLY A N 1
ATOM 2005 C CA . GLY A 1 266 ? -9.900 -9.010 6.666 1.00 81.81 266 GLY A CA 1
ATOM 2006 C C . GLY A 1 266 ? -10.928 -9.344 5.573 1.00 81.81 266 GLY A C 1
ATOM 2007 O O . GLY A 1 266 ? -11.402 -10.473 5.456 1.00 81.81 266 GLY A O 1
ATOM 2008 N N . GLN A 1 267 ? -11.315 -8.343 4.774 1.00 80.81 267 GLN A N 1
ATOM 2009 C CA . GLN A 1 267 ? -12.323 -8.470 3.708 1.00 80.81 267 GLN A CA 1
ATOM 2010 C C . GLN A 1 267 ? -11.845 -7.810 2.407 1.00 80.81 267 GLN A C 1
ATOM 2012 O O . GLN A 1 267 ? -11.235 -6.740 2.443 1.00 80.81 267 GLN A O 1
ATOM 2017 N N . LEU A 1 268 ? -12.147 -8.431 1.262 1.00 80.00 268 LEU A N 1
ATOM 2018 C CA . LEU A 1 268 ? -11.922 -7.832 -0.056 1.00 80.00 268 LEU A CA 1
ATOM 2019 C C . LEU A 1 268 ? -12.981 -6.772 -0.374 1.00 80.00 268 LEU A C 1
ATOM 2021 O O . LEU A 1 268 ? -14.148 -6.919 -0.007 1.00 80.00 268 LEU A O 1
ATOM 2025 N N . LEU A 1 269 ? -12.566 -5.740 -1.103 1.00 84.88 269 LEU A N 1
ATOM 2026 C CA . LEU A 1 269 ? -13.446 -4.755 -1.731 1.00 84.88 269 LEU A CA 1
ATOM 2027 C C . LEU A 1 269 ? -13.708 -5.125 -3.204 1.00 84.88 269 LEU A C 1
ATOM 2029 O O . LEU A 1 269 ? -13.077 -6.026 -3.761 1.00 84.88 269 LEU A O 1
ATOM 2033 N N . ASP A 1 270 ? -14.655 -4.430 -3.833 1.00 83.06 270 ASP A N 1
ATOM 2034 C CA . ASP A 1 270 ? -14.921 -4.512 -5.272 1.00 83.06 270 ASP A CA 1
ATOM 2035 C C . ASP A 1 270 ? -14.182 -3.384 -6.005 1.00 83.06 270 ASP A C 1
ATOM 2037 O O . ASP A 1 270 ? -14.412 -2.202 -5.748 1.00 83.06 270 ASP A O 1
ATOM 2041 N N . PHE A 1 271 ? -13.299 -3.768 -6.925 1.00 89.25 271 PHE A N 1
ATOM 2042 C CA . PHE A 1 271 ? -12.505 -2.872 -7.766 1.00 89.25 271 PHE A CA 1
ATOM 2043 C C . PHE A 1 271 ? -12.988 -2.866 -9.230 1.00 89.25 271 PHE A C 1
ATOM 2045 O O . PHE A 1 271 ? -12.459 -2.131 -10.060 1.00 89.25 271 PHE A O 1
ATOM 2052 N N . GLY A 1 272 ? -14.029 -3.636 -9.570 1.00 82.50 272 GLY A N 1
ATOM 2053 C CA . GLY A 1 272 ? -14.589 -3.772 -10.922 1.00 82.50 272 GLY A CA 1
ATOM 2054 C C . GLY A 1 272 ? -15.453 -2.593 -11.386 1.00 82.50 272 GLY A C 1
ATOM 2055 O O . GLY A 1 272 ? -16.319 -2.766 -12.242 1.00 82.50 272 GLY A O 1
ATOM 2056 N N . LYS A 1 273 ? -15.278 -1.406 -10.793 1.00 86.06 273 LYS A N 1
ATOM 2057 C CA . LYS A 1 273 ? -16.075 -0.190 -11.053 1.00 86.06 273 LYS A CA 1
ATOM 2058 C C . LYS A 1 273 ? -15.293 0.910 -11.791 1.00 86.06 273 LYS A C 1
ATOM 2060 O O . LYS A 1 273 ? -15.789 2.022 -11.952 1.00 86.06 273 LYS A O 1
ATOM 2065 N N . GLY A 1 274 ? -14.101 0.585 -12.297 1.00 85.81 274 GLY A N 1
ATOM 2066 C CA . GLY A 1 274 ? -13.225 1.496 -13.040 1.00 85.81 274 GLY A CA 1
ATOM 2067 C C . GLY A 1 274 ? -12.147 2.117 -12.149 1.00 85.81 274 GLY A C 1
ATOM 2068 O O . GLY A 1 274 ? -11.720 1.510 -11.175 1.00 85.81 274 GLY A O 1
ATOM 2069 N N . ARG A 1 275 ? -11.695 3.341 -12.462 1.00 85.12 275 ARG A N 1
ATOM 2070 C CA . ARG A 1 275 ? -10.588 4.020 -11.744 1.00 85.12 275 ARG A CA 1
ATOM 2071 C C . ARG A 1 275 ? -10.902 4.403 -10.279 1.00 85.12 275 ARG A C 1
ATOM 2073 O O . ARG A 1 275 ? -10.023 4.931 -9.600 1.00 85.12 275 ARG A O 1
ATOM 2080 N N . THR A 1 276 ? -12.114 4.149 -9.779 1.00 87.81 276 THR A N 1
ATOM 2081 C CA . THR A 1 276 ? -12.563 4.519 -8.423 1.00 87.81 276 THR A CA 1
ATOM 2082 C C . THR A 1 276 ? -13.368 3.419 -7.733 1.00 87.81 276 THR A C 1
ATOM 2084 O O . THR A 1 276 ? -14.135 2.718 -8.391 1.00 87.81 276 THR A O 1
ATOM 2087 N N . LEU A 1 277 ? -13.264 3.340 -6.404 1.00 87.94 277 LEU A N 1
ATOM 2088 C CA . LEU A 1 277 ? -14.152 2.525 -5.569 1.00 87.94 277 LEU A CA 1
ATOM 2089 C C . LEU A 1 277 ? -15.569 3.115 -5.516 1.00 87.94 277 LEU A C 1
ATOM 2091 O O . LEU A 1 277 ? -15.742 4.332 -5.426 1.00 87.94 277 LEU A O 1
ATOM 2095 N N . ASP A 1 278 ? -16.581 2.247 -5.476 1.00 87.50 278 ASP A N 1
ATOM 2096 C CA . ASP A 1 278 ? -17.982 2.625 -5.233 1.00 87.50 278 ASP A CA 1
ATOM 2097 C C . ASP A 1 278 ? -18.279 2.694 -3.720 1.00 87.50 278 ASP A C 1
ATOM 2099 O O . ASP A 1 278 ? -19.143 2.004 -3.180 1.00 87.50 278 ASP A O 1
ATOM 2103 N N . SER A 1 279 ? -17.480 3.491 -3.005 1.00 85.88 279 SER A N 1
ATOM 2104 C CA . SER A 1 279 ? -17.591 3.700 -1.559 1.00 85.88 279 SER A CA 1
ATOM 2105 C C . SER A 1 279 ? -17.309 5.152 -1.166 1.00 85.88 279 SER A C 1
ATOM 2107 O O . SER A 1 279 ? -16.586 5.888 -1.841 1.00 85.88 279 SER A O 1
ATOM 2109 N N . GLN A 1 280 ? -17.880 5.575 -0.039 1.00 83.38 280 GLN A N 1
ATOM 2110 C CA . GLN A 1 280 ? -17.582 6.859 0.594 1.00 83.38 280 GLN A CA 1
ATOM 2111 C C . GLN A 1 280 ? -16.505 6.645 1.669 1.00 83.38 280 GLN A C 1
ATOM 2113 O O . GLN A 1 280 ? -16.805 6.456 2.845 1.00 83.38 280 GLN A O 1
ATOM 2118 N N . GLY A 1 281 ? -15.242 6.634 1.232 1.00 85.81 281 GLY A N 1
ATOM 2119 C CA . GLY A 1 281 ? -14.078 6.304 2.062 1.00 85.81 281 GLY A CA 1
ATOM 2120 C C . GLY A 1 281 ? -13.803 4.797 2.178 1.00 85.81 281 GLY A C 1
ATOM 2121 O O . GLY A 1 281 ? -14.441 3.976 1.512 1.00 85.81 281 GLY A O 1
ATOM 2122 N N . VAL A 1 282 ? -12.834 4.439 3.027 1.00 88.44 282 VAL A N 1
ATOM 2123 C CA . VAL A 1 282 ? -12.417 3.057 3.326 1.00 88.44 282 VAL A CA 1
ATOM 2124 C C . VAL A 1 282 ? -12.184 2.879 4.829 1.00 88.44 282 VAL A C 1
ATOM 2126 O O . VAL A 1 282 ? -11.565 3.713 5.492 1.00 88.44 282 VAL A O 1
ATOM 2129 N N . ILE A 1 283 ? -12.652 1.749 5.360 1.00 86.88 283 ILE A N 1
ATOM 2130 C CA . ILE A 1 283 ? -12.417 1.301 6.736 1.00 86.88 283 ILE A CA 1
ATOM 2131 C C . ILE A 1 283 ? -11.862 -0.118 6.679 1.00 86.88 283 ILE A C 1
ATOM 2133 O O . ILE A 1 283 ? -12.422 -0.977 6.000 1.00 86.88 283 ILE A O 1
ATOM 2137 N N . ALA A 1 284 ? -10.804 -0.379 7.439 1.00 84.75 284 ALA A N 1
ATOM 2138 C CA . ALA A 1 284 ? -10.316 -1.727 7.701 1.00 84.75 284 ALA A CA 1
ATOM 2139 C C . ALA A 1 284 ? -9.990 -1.853 9.192 1.00 84.75 284 ALA A C 1
ATOM 2141 O O . ALA A 1 284 ? -9.487 -0.909 9.793 1.00 84.75 284 ALA A O 1
ATOM 2142 N N . ALA A 1 285 ? -10.300 -2.988 9.810 1.00 78.81 285 ALA A N 1
ATOM 2143 C CA . ALA A 1 285 ? -10.011 -3.222 11.221 1.00 78.81 285 ALA A CA 1
ATOM 2144 C C . ALA A 1 285 ? -9.892 -4.719 11.516 1.00 78.81 285 ALA A C 1
ATOM 2146 O O . ALA A 1 285 ? -10.297 -5.546 10.692 1.00 78.81 285 ALA A O 1
ATOM 2147 N N . ASN A 1 286 ? -9.391 -5.066 12.703 1.00 80.19 286 ASN A N 1
ATOM 2148 C CA . ASN A 1 286 ? -9.406 -6.443 13.182 1.00 80.19 286 ASN A CA 1
ATOM 2149 C C . ASN A 1 286 ? -10.852 -6.991 13.225 1.00 80.19 286 ASN A C 1
ATOM 2151 O O . ASN A 1 286 ? -11.830 -6.254 13.403 1.00 80.19 286 ASN A O 1
ATOM 2155 N N . ARG A 1 287 ? -10.996 -8.308 13.049 1.00 81.38 287 ARG A N 1
ATOM 2156 C CA . ARG A 1 287 ? -12.302 -8.964 12.868 1.00 81.38 287 ARG A CA 1
ATOM 2157 C C . ARG A 1 287 ? -13.240 -8.845 14.077 1.00 81.38 287 ARG A C 1
ATOM 2159 O O . ARG A 1 287 ? -14.454 -8.915 13.896 1.00 81.38 287 ARG A O 1
ATOM 2166 N N . GLU A 1 288 ? -12.704 -8.683 15.284 1.00 82.88 288 GLU A N 1
ATOM 2167 C CA . GLU A 1 288 ? -13.495 -8.599 16.517 1.00 82.88 288 GLU A CA 1
ATOM 2168 C C . GLU A 1 288 ? -14.065 -7.193 16.742 1.00 82.88 288 GLU A C 1
ATOM 2170 O O . GLU A 1 288 ? -15.204 -7.051 17.193 1.00 82.88 288 GLU A O 1
ATOM 2175 N N . ILE A 1 289 ? -13.305 -6.149 16.390 1.00 80.62 289 ILE A N 1
ATOM 2176 C CA . ILE A 1 289 ? -13.713 -4.753 16.582 1.00 80.62 289 ILE A CA 1
ATOM 2177 C C . ILE A 1 289 ? -14.498 -4.187 15.390 1.00 80.62 289 ILE A C 1
ATOM 2179 O O . ILE A 1 289 ? -15.359 -3.331 15.595 1.00 80.62 289 ILE A O 1
ATOM 2183 N N . PHE A 1 290 ? -14.269 -4.679 14.163 1.00 83.62 290 PHE A N 1
ATOM 2184 C CA . PHE A 1 290 ? -14.860 -4.133 12.929 1.00 83.62 290 PHE A CA 1
ATOM 2185 C C . PHE A 1 290 ? -16.382 -3.865 12.991 1.00 83.62 290 PHE A C 1
ATOM 2187 O O . PHE A 1 290 ? -16.784 -2.774 12.581 1.00 83.62 290 PHE A O 1
ATOM 2194 N N . PRO A 1 291 ? -17.247 -4.743 13.550 1.00 87.38 291 PRO A N 1
ATOM 2195 C CA . PRO A 1 291 ? -18.680 -4.450 13.664 1.00 87.38 291 PRO A CA 1
ATOM 2196 C C . PRO A 1 291 ? -18.976 -3.177 14.471 1.00 87.38 291 PRO A C 1
ATOM 2198 O O . PRO A 1 291 ? -19.791 -2.363 14.042 1.00 87.38 291 PRO A O 1
ATOM 2201 N N . LYS A 1 292 ? -18.258 -2.964 15.585 1.00 83.69 292 LYS A N 1
ATOM 2202 C CA . LYS A 1 292 ? -18.383 -1.759 16.421 1.00 83.69 292 LYS A CA 1
ATOM 2203 C C . LYS A 1 292 ? -17.820 -0.521 15.730 1.00 83.69 292 LYS A C 1
ATOM 2205 O O . LYS A 1 292 ? -18.359 0.562 15.905 1.00 83.69 292 LYS A O 1
ATOM 2210 N N . VAL A 1 293 ? -16.761 -0.666 14.927 1.00 84.75 293 VAL A N 1
ATOM 2211 C CA . VAL A 1 293 ? -16.215 0.444 14.124 1.00 84.75 293 VAL A CA 1
ATOM 2212 C C . VAL A 1 293 ? -17.252 0.922 13.106 1.00 84.75 293 VAL A C 1
ATOM 2214 O O . VAL A 1 293 ? -17.478 2.121 12.984 1.00 84.75 293 VAL A O 1
ATOM 2217 N N . ILE A 1 294 ? -17.932 -0.001 12.421 1.00 87.69 294 ILE A N 1
ATOM 2218 C CA . ILE A 1 294 ? -19.001 0.332 11.467 1.00 87.69 294 ILE A CA 1
ATOM 2219 C C . ILE A 1 294 ? -20.234 0.938 12.165 1.00 87.69 294 ILE A C 1
ATOM 2221 O O . ILE A 1 294 ? -20.898 1.794 11.583 1.00 87.69 294 ILE A O 1
ATOM 2225 N N . GLU A 1 295 ? -20.546 0.519 13.392 1.00 89.19 295 GLU A N 1
ATOM 2226 C CA . GLU A 1 295 ? -21.607 1.108 14.223 1.00 89.19 295 GLU A CA 1
ATOM 2227 C C . GLU A 1 295 ? -21.251 2.543 14.653 1.00 89.19 295 GLU A C 1
ATOM 2229 O O . GLU A 1 295 ? -21.964 3.479 14.295 1.00 89.19 295 GLU A O 1
ATOM 2234 N N . ALA A 1 296 ? -20.088 2.743 15.281 1.00 85.38 296 ALA A N 1
ATOM 2235 C CA . ALA A 1 296 ? -19.590 4.050 15.717 1.00 85.38 296 ALA A CA 1
ATOM 2236 C C . ALA A 1 296 ? -19.398 5.054 14.563 1.00 85.38 296 ALA A C 1
ATOM 2238 O O . ALA A 1 296 ? -19.614 6.249 14.744 1.00 85.38 296 ALA A O 1
ATOM 2239 N N . VAL A 1 297 ? -19.023 4.592 13.362 1.00 86.94 297 VAL A N 1
ATOM 2240 C CA . VAL A 1 297 ? -18.992 5.441 12.157 1.00 86.94 297 VAL A CA 1
ATOM 2241 C C . VAL A 1 297 ? -20.396 5.925 11.807 1.00 86.94 297 VAL A C 1
ATOM 2243 O O . VAL A 1 297 ? -20.592 7.127 11.659 1.00 86.94 297 VAL A O 1
ATOM 2246 N N . LYS A 1 298 ? -21.389 5.027 11.746 1.00 89.31 298 LYS A N 1
ATOM 2247 C CA . LYS A 1 298 ? -22.781 5.399 11.443 1.00 89.31 298 LYS A CA 1
ATOM 2248 C C . LYS A 1 298 ? -23.368 6.355 12.479 1.00 89.31 298 LYS A C 1
ATOM 2250 O O . LYS A 1 298 ? -24.135 7.230 12.106 1.00 89.31 298 LYS A O 1
ATOM 2255 N N . GLU A 1 299 ? -23.034 6.218 13.758 1.00 90.88 299 GLU A N 1
ATOM 2256 C CA . GLU A 1 299 ? -23.495 7.161 14.789 1.00 90.88 299 GLU A CA 1
ATOM 2257 C C . GLU A 1 299 ? -22.899 8.570 14.648 1.00 90.88 299 GLU A C 1
ATOM 2259 O O . GLU A 1 299 ? -23.491 9.530 15.131 1.00 90.88 299 GLU A O 1
ATOM 2264 N N . VAL A 1 300 ? -21.738 8.703 13.999 1.00 87.38 300 VAL A N 1
ATOM 2265 C CA . VAL A 1 300 ? -21.020 9.978 13.830 1.00 87.38 300 VAL A CA 1
ATOM 2266 C C . VAL A 1 300 ? -21.277 10.624 12.457 1.00 87.38 300 VAL A C 1
ATOM 2268 O O . VAL A 1 300 ? -21.051 11.823 12.305 1.00 87.38 300 VAL A O 1
ATOM 2271 N N . THR A 1 301 ? -21.756 9.868 11.461 1.00 81.62 301 THR A N 1
ATOM 2272 C CA . THR A 1 301 ? -22.007 10.359 10.088 1.00 81.62 301 THR A CA 1
ATOM 2273 C C . THR A 1 301 ? -23.488 10.450 9.684 1.00 81.62 301 THR A C 1
ATOM 2275 O O . THR A 1 301 ? -23.753 10.682 8.505 1.00 81.62 301 THR A O 1
ATOM 2278 N N . ASN A 1 302 ? -24.437 10.234 10.603 1.00 66.94 302 ASN A N 1
ATOM 2279 C CA . ASN A 1 302 ? -25.891 10.367 10.375 1.00 66.94 302 ASN A CA 1
ATOM 2280 C C . ASN A 1 302 ? -26.478 11.616 11.057 1.00 66.94 302 ASN A C 1
ATOM 2282 O O . ASN A 1 302 ? -25.906 12.050 12.081 1.00 66.94 302 ASN A O 1
#

Secondary structure (DSSP, 8-state):
-PPPPTTHHHHHHHHHHHHHHHHHHHHHHHHHHHH--------TT----SHHHHHHHHHHHHHHHHH-SS-----S--THHHHTT-----------GGG----SHHHHHTT-S-----SS---EEEEEEETTEEEEEEEEEEEEEEEEEETTEEEEEEEEEEEEETTTEEEEEETTPPS--TT----------SS-HHHHHHHHHHTT--TTTHHHH-----TTHHHHHHHTTS-SEEEE--SSTT---BSTTTHHHHHHHHHTT--PPP-TTSSB-SSSSEEEE-TTTHHHHHHHHHHHH-

Foldseek 3Di:
DDDDDPCPVVCVLQLVLQLVLLVLLVVLQVVCVVPVDPPFPADPVRDRWDQSQQQSCLQSVQLCCVVPVPDDDDGDDDPVVDVVPDDWDDDADDDDDNRDGQDDPVSRSSNTRDTDDWNFWEKDWDFDDDPQFTFKIKIKTQQAAPACQFQVDGDHDGIKIWMFGAPPAIDIDHSQDDDDPPDDDDDDGDDDDQADVVLVLQLCVLLVHDSVCVNRRDHDGDALVVLVCQLVVNDFKDWHAAPDPPDFAFCRRPSNSQRSLVRSPWDIAGRVPPRTGPDRTDMTGPPVCVVSSVVSSVVSPD